Protein AF-A0AA96V1C0-F1 (afdb_monomer_lite)

Foldseek 3Di:
DDPLPDDDLVVLPDLVVLVVLVVLLLVLVDDPVDPVSPVVCVVSLLVSLLSLLLSLLLLVLCCVVVSAALVRSVVSLVVSLCSLLDDDPDRDPRSNVSSVLSNLLVVLLSLLSNCLRVVVADLPDPLLVLLVVLQVCVVVVVNVSSSNSLSRVLSSLSVPDADDPVSLVSDDPPGSSSSNVVSSVSNNCSVPPDPVSNDPPPPVPPD

Sequence (207 aa):
MAEQKALPYYEFYSKPRWDNWISQIQSAGFSLQDEEKAEKSAAIFVNMADDVILSCLKIAARFDKGVVDEEKALEILDSIRDIVLAEVPSISEDADMMIFSVQDSLSCSMAAFEAYFMGDYDKKADFEALIKEAGAAEQDEELEIAFAIMATLGAAVISGQPFEEEYLTILPEDSIVAEWLDGIDSIAAALIGTDSYKNFDEVDDEE

Structure (mmCIF, N/CA/C/O backbone):
data_AF-A0AA96V1C0-F1
#
_entry.id   AF-A0AA96V1C0-F1
#
loop_
_atom_site.group_PDB
_atom_site.id
_atom_site.type_symbol
_atom_site.label_atom_id
_atom_site.label_alt_id
_atom_site.label_comp_id
_atom_site.label_asym_id
_atom_site.label_entity_id
_atom_site.label_seq_id
_atom_site.pdbx_PDB_ins_code
_atom_site.Cartn_x
_atom_site.Cartn_y
_atom_site.Cartn_z
_atom_site.occupancy
_atom_site.B_iso_or_equiv
_atom_site.auth_seq_id
_atom_site.auth_comp_id
_atom_site.auth_asym_id
_atom_site.auth_atom_id
_atom_site.pdbx_PDB_model_num
ATOM 1 N N . MET A 1 1 ? -35.757 -12.528 -9.281 1.00 36.31 1 MET A N 1
ATOM 2 C CA . MET A 1 1 ? -34.399 -12.643 -8.723 1.00 36.31 1 MET A CA 1
ATOM 3 C C . MET A 1 1 ? -33.491 -12.142 -9.822 1.00 36.31 1 MET A C 1
ATOM 5 O O . MET A 1 1 ? -33.519 -12.735 -10.890 1.00 36.31 1 MET A O 1
ATOM 9 N N . ALA A 1 2 ? -32.891 -10.966 -9.649 1.00 37.88 2 ALA A N 1
ATOM 10 C CA . ALA A 1 2 ? -31.953 -10.446 -10.636 1.00 37.88 2 ALA A CA 1
ATOM 11 C C . ALA A 1 2 ? -30.702 -11.330 -10.590 1.00 37.88 2 ALA A C 1
ATOM 13 O O . ALA A 1 2 ? -30.231 -11.637 -9.496 1.00 37.88 2 ALA A O 1
ATOM 14 N N . GLU A 1 3 ? -30.227 -11.787 -11.747 1.00 39.16 3 GLU A N 1
ATOM 15 C CA . GLU A 1 3 ? -28.910 -12.409 -11.858 1.00 39.16 3 GLU A CA 1
ATOM 16 C C . GLU A 1 3 ? -27.879 -11.406 -11.340 1.00 39.16 3 GLU A C 1
ATOM 18 O O . GLU A 1 3 ? -27.736 -10.310 -11.884 1.00 39.16 3 GLU A O 1
ATOM 23 N N . GLN A 1 4 ? -27.194 -11.765 -10.258 1.00 44.03 4 GLN A N 1
ATOM 24 C CA . GLN A 1 4 ? -25.993 -11.073 -9.825 1.00 44.03 4 GLN A CA 1
ATOM 25 C C . GLN A 1 4 ? -24.949 -11.386 -10.901 1.00 44.03 4 GLN A C 1
ATOM 27 O O . GLN A 1 4 ? -24.407 -12.488 -10.959 1.00 44.03 4 GLN A O 1
ATOM 32 N N . LYS A 1 5 ? -24.782 -10.474 -11.863 1.00 52.66 5 LYS A N 1
ATOM 33 C CA . LYS A 1 5 ? -23.767 -10.605 -12.908 1.00 52.66 5 LYS A CA 1
ATOM 34 C C . LYS A 1 5 ? -22.419 -10.652 -12.187 1.00 52.66 5 LYS A C 1
ATOM 36 O O . LYS A 1 5 ? -22.059 -9.676 -11.539 1.00 52.66 5 LYS A O 1
ATOM 41 N N . ALA A 1 6 ? -21.733 -11.794 -12.235 1.00 58.69 6 ALA A N 1
ATOM 42 C CA . ALA A 1 6 ? -20.416 -11.932 -11.627 1.00 58.69 6 ALA A CA 1
ATOM 43 C C . ALA A 1 6 ? -19.497 -10.852 -12.214 1.00 58.69 6 ALA A C 1
ATOM 45 O O . ALA A 1 6 ? -19.334 -10.793 -13.435 1.00 58.69 6 ALA A O 1
ATOM 46 N N . LEU A 1 7 ? -18.964 -9.979 -11.356 1.00 63.56 7 LEU A N 1
ATOM 47 C CA . LEU A 1 7 ? -17.992 -8.971 -11.764 1.00 63.56 7 LEU A CA 1
ATOM 48 C C . LEU A 1 7 ? -16.673 -9.696 -12.065 1.00 63.56 7 LEU A C 1
ATOM 50 O O . LEU A 1 7 ? -16.158 -10.406 -11.191 1.00 63.56 7 LEU A O 1
ATOM 54 N N . PRO A 1 8 ? -16.153 -9.601 -13.295 1.00 65.25 8 PRO A N 1
ATOM 55 C CA . PRO A 1 8 ? -14.869 -10.190 -13.617 1.00 65.25 8 PRO A CA 1
ATOM 56 C C . PRO A 1 8 ? -13.733 -9.434 -12.916 1.00 65.25 8 PRO A C 1
ATOM 58 O O . PRO A 1 8 ? -13.706 -8.212 -12.921 1.00 65.25 8 PRO A O 1
ATOM 61 N N . TYR A 1 9 ? -12.749 -10.150 -12.370 1.00 61.97 9 TYR A N 1
ATOM 62 C CA . TYR A 1 9 ? -11.583 -9.557 -11.691 1.00 61.97 9 TYR A CA 1
ATOM 63 C C . TYR A 1 9 ? -10.773 -8.604 -12.591 1.00 61.97 9 TYR A C 1
ATOM 65 O O . TYR A 1 9 ? -10.238 -7.610 -12.107 1.00 61.97 9 TYR A O 1
ATOM 73 N N . TYR A 1 10 ? -10.749 -8.853 -13.909 1.00 63.09 10 TYR A N 1
ATOM 74 C CA . TYR A 1 10 ? -10.084 -7.982 -14.885 1.00 63.09 10 TYR A CA 1
ATOM 75 C C . TYR A 1 10 ? -10.715 -6.583 -14.998 1.00 63.09 10 TYR A C 1
ATOM 77 O O . TYR A 1 10 ? -10.095 -5.703 -15.580 1.00 63.09 10 TYR A O 1
ATOM 85 N N . GLU A 1 11 ? -11.912 -6.368 -14.436 1.00 77.12 11 GLU A N 1
ATOM 86 C CA . GLU A 1 11 ? -12.546 -5.045 -14.315 1.00 77.12 11 GLU A CA 1
ATOM 87 C C . GLU A 1 11 ? -11.808 -4.135 -13.314 1.00 77.12 11 GLU A C 1
ATOM 89 O O . GLU A 1 11 ? -11.921 -2.916 -13.383 1.00 77.12 11 GLU A O 1
ATOM 94 N N . PHE A 1 12 ? -11.054 -4.702 -12.366 1.00 88.56 12 PHE A N 1
ATOM 95 C CA . PHE A 1 12 ? -10.390 -3.921 -11.318 1.00 88.56 12 PHE A CA 1
ATOM 96 C C . PHE A 1 12 ? -8.928 -3.656 -11.651 1.00 88.56 12 PHE A C 1
ATOM 98 O O . PHE A 1 12 ? -8.490 -2.505 -11.675 1.00 88.56 12 PHE A O 1
ATOM 105 N N . TYR A 1 13 ? -8.177 -4.718 -11.932 1.00 94.88 13 TYR A N 1
ATOM 106 C CA . TYR A 1 13 ? -6.782 -4.629 -12.338 1.00 94.88 13 TYR A CA 1
ATOM 107 C C . TYR A 1 13 ? -6.428 -5.782 -13.266 1.00 94.88 13 TYR A C 1
ATOM 109 O O . TYR A 1 13 ? -6.981 -6.878 -13.165 1.00 94.88 13 TYR A O 1
ATOM 117 N N . SER A 1 14 ? -5.495 -5.545 -14.182 1.00 94.94 14 SER A N 1
ATOM 118 C CA . SER A 1 14 ? -5.136 -6.526 -15.197 1.00 94.94 14 SER A CA 1
ATOM 119 C C . SER A 1 14 ? -3.625 -6.615 -15.371 1.00 94.94 14 SER A C 1
ATOM 121 O O . SER A 1 14 ? -2.894 -5.635 -15.223 1.00 94.94 14 SER A O 1
ATOM 123 N N . LYS A 1 15 ? -3.150 -7.810 -15.732 1.00 95.19 15 LYS A N 1
ATOM 124 C CA . LYS A 1 15 ? -1.736 -8.045 -16.042 1.00 95.19 15 LYS A CA 1
ATOM 125 C C . LYS A 1 15 ? -1.206 -7.113 -17.147 1.00 95.19 15 LYS A C 1
ATOM 127 O O . LYS A 1 15 ? -0.121 -6.575 -16.957 1.00 95.19 15 LYS A O 1
ATOM 132 N N . PRO A 1 16 ? -1.947 -6.837 -18.243 1.00 95.88 16 PRO A N 1
ATOM 133 C CA . PRO A 1 16 ? -1.522 -5.844 -19.231 1.00 95.88 16 PRO A CA 1
ATOM 134 C C . PRO A 1 16 ? -1.306 -4.433 -18.665 1.00 95.88 16 PRO A C 1
ATOM 136 O O . PRO A 1 16 ? -0.395 -3.745 -19.118 1.00 95.88 16 PRO A O 1
ATOM 139 N N . ARG A 1 17 ? -2.103 -3.999 -17.675 1.00 96.00 17 ARG A N 1
ATOM 140 C CA . ARG A 1 17 ? -1.948 -2.682 -17.032 1.00 96.00 17 ARG A CA 1
ATOM 141 C C . ARG A 1 17 ? -0.652 -2.610 -16.222 1.00 96.00 17 ARG A C 1
ATOM 143 O O . ARG A 1 17 ? 0.118 -1.673 -16.408 1.00 96.00 17 ARG A O 1
ATOM 150 N N . TRP A 1 18 ? -0.358 -3.645 -15.432 1.00 97.62 18 TRP A N 1
ATOM 151 C CA . TRP A 1 18 ? 0.929 -3.781 -14.737 1.00 97.62 18 TRP A CA 1
ATOM 152 C C . TRP A 1 18 ? 2.113 -3.821 -15.712 1.00 97.62 18 TRP A C 1
ATOM 154 O O . TRP A 1 18 ? 3.064 -3.055 -15.585 1.00 97.62 18 TRP A O 1
ATOM 164 N N . ASP A 1 19 ? 2.025 -4.654 -16.751 1.00 97.25 19 ASP A N 1
ATOM 165 C CA . ASP A 1 19 ? 3.083 -4.799 -17.759 1.00 97.25 19 ASP A CA 1
ATOM 166 C C . ASP A 1 19 ? 3.356 -3.499 -18.517 1.00 97.25 19 ASP A C 1
ATOM 168 O O . ASP A 1 19 ? 4.492 -3.236 -18.924 1.00 97.25 19 ASP A O 1
ATOM 172 N N . ASN A 1 20 ? 2.333 -2.663 -18.693 1.00 97.44 20 ASN A N 1
ATOM 173 C CA . ASN A 1 20 ? 2.490 -1.337 -19.265 1.00 97.44 20 ASN A CA 1
ATOM 174 C C . ASN A 1 20 ? 3.327 -0.416 -18.360 1.00 97.44 20 ASN A C 1
ATOM 176 O O . ASN A 1 20 ? 4.178 0.310 -18.874 1.00 97.44 20 ASN A O 1
ATOM 180 N N . TRP A 1 21 ? 3.156 -0.460 -17.035 1.00 97.94 21 TRP A N 1
ATOM 181 C CA . TRP A 1 21 ? 4.019 0.282 -16.104 1.00 97.94 21 TRP A CA 1
ATOM 182 C C . TRP A 1 21 ? 5.466 -0.204 -16.150 1.00 97.94 21 TRP A C 1
ATOM 184 O O . TRP A 1 21 ? 6.378 0.604 -16.334 1.00 97.94 21 TRP A O 1
ATOM 194 N N . ILE A 1 22 ? 5.678 -1.521 -16.115 1.00 97.69 22 ILE A N 1
ATOM 195 C CA . ILE A 1 22 ? 7.013 -2.125 -16.253 1.00 97.69 22 ILE A CA 1
ATOM 196 C C . ILE A 1 22 ? 7.676 -1.703 -17.575 1.00 97.69 22 ILE A C 1
ATOM 198 O O . ILE A 1 22 ? 8.847 -1.320 -17.605 1.00 97.69 22 ILE A O 1
ATOM 202 N N . SER A 1 23 ? 6.919 -1.689 -18.674 1.00 96.94 23 SER A N 1
ATOM 203 C CA . SER A 1 23 ? 7.413 -1.256 -19.988 1.00 96.94 23 SER A CA 1
ATOM 204 C C . SER A 1 23 ? 7.790 0.231 -20.021 1.00 96.94 23 SER A C 1
ATOM 206 O O . SER A 1 23 ? 8.758 0.614 -20.688 1.00 96.94 23 SER A O 1
ATOM 208 N N . GLN A 1 24 ? 7.052 1.083 -19.304 1.00 96.44 24 GLN A N 1
ATOM 209 C CA . GLN A 1 24 ? 7.380 2.503 -19.159 1.00 96.44 24 GLN A CA 1
ATOM 210 C C . GLN A 1 24 ? 8.666 2.705 -18.354 1.00 96.44 24 GLN A C 1
ATOM 212 O O . GLN A 1 24 ? 9.529 3.462 -18.799 1.00 96.44 24 GLN A O 1
ATOM 217 N N . ILE A 1 25 ? 8.841 1.983 -17.241 1.00 95.69 25 ILE A N 1
ATOM 218 C CA . ILE A 1 25 ? 10.081 1.996 -16.446 1.00 95.69 25 ILE A CA 1
ATOM 219 C C . ILE A 1 25 ? 11.270 1.576 -17.319 1.00 95.69 25 ILE A C 1
ATOM 221 O O . ILE A 1 25 ? 12.277 2.286 -17.391 1.00 95.69 25 ILE A O 1
ATOM 225 N N . GLN A 1 26 ? 11.127 0.474 -18.062 1.00 94.19 26 GLN A N 1
ATOM 226 C CA . GLN A 1 26 ? 12.156 -0.008 -18.985 1.00 94.19 26 GLN A CA 1
ATOM 227 C C . GLN A 1 26 ? 12.522 1.044 -20.042 1.00 94.19 26 GLN A C 1
ATOM 229 O O . GLN A 1 26 ? 13.698 1.250 -20.342 1.00 94.19 26 GLN A O 1
ATOM 234 N N . SER A 1 27 ? 11.521 1.722 -20.605 1.00 94.25 27 SER A N 1
ATOM 235 C CA . SER A 1 27 ? 11.719 2.735 -21.647 1.00 94.25 27 SER A CA 1
ATOM 236 C C . SER A 1 27 ? 12.333 4.029 -21.113 1.00 94.25 27 SER A C 1
ATOM 238 O O . SER A 1 27 ? 13.067 4.703 -21.838 1.00 94.25 27 SER A O 1
ATOM 240 N N . ALA A 1 28 ? 12.050 4.380 -19.857 1.00 92.88 28 ALA A N 1
ATOM 241 C CA . ALA A 1 28 ? 12.581 5.574 -19.212 1.00 92.88 28 ALA A CA 1
ATOM 242 C C . ALA A 1 28 ? 14.086 5.468 -18.919 1.00 92.88 28 ALA A C 1
ATOM 244 O O . ALA A 1 28 ? 14.775 6.488 -18.866 1.00 92.88 28 ALA A O 1
ATOM 245 N N . GLY A 1 29 ? 14.608 4.244 -18.772 1.00 91.00 29 GLY A N 1
ATOM 246 C CA . GLY A 1 29 ? 16.023 4.006 -18.492 1.00 91.00 29 GLY A CA 1
ATOM 247 C C . GLY A 1 29 ? 16.456 4.594 -17.149 1.00 91.00 29 GLY A C 1
ATOM 248 O O . GLY A 1 29 ? 17.505 5.242 -17.090 1.00 91.00 29 GLY A O 1
ATOM 249 N N . PHE A 1 30 ? 15.623 4.405 -16.117 1.00 92.38 30 PHE A N 1
ATOM 250 C CA . PHE A 1 30 ? 15.839 4.892 -14.752 1.00 92.38 30 PHE A CA 1
ATOM 251 C C . PHE A 1 30 ? 17.250 4.562 -14.247 1.00 92.38 30 PHE A C 1
ATOM 253 O O . PHE A 1 30 ? 17.756 3.452 -14.441 1.00 92.38 30 PHE A O 1
ATOM 260 N N . SER A 1 31 ? 17.877 5.546 -13.602 1.00 91.69 31 SER A N 1
ATOM 261 C CA . SER A 1 31 ? 19.115 5.356 -12.856 1.00 91.69 31 SER A CA 1
ATOM 262 C C . SER A 1 31 ? 19.228 6.384 -11.741 1.00 91.69 31 SER A C 1
ATOM 264 O O . SER A 1 31 ? 19.022 7.573 -11.972 1.00 91.69 31 SER A O 1
ATOM 266 N N . LEU A 1 32 ? 19.633 5.929 -10.560 1.00 88.56 32 LEU A N 1
ATOM 267 C CA . LEU A 1 32 ? 19.867 6.754 -9.375 1.00 88.56 32 LEU A CA 1
ATOM 268 C C . LEU A 1 32 ? 21.146 7.591 -9.484 1.00 88.56 32 LEU A C 1
ATOM 270 O O . LEU A 1 32 ? 21.307 8.582 -8.779 1.00 88.56 32 LEU A O 1
ATOM 274 N N . GLN A 1 33 ? 22.059 7.211 -10.379 1.00 90.69 33 GLN A N 1
ATOM 275 C CA . GLN A 1 33 ? 23.300 7.950 -10.624 1.00 90.69 33 GLN A CA 1
ATOM 276 C C . GLN A 1 33 ? 23.103 9.143 -11.571 1.00 90.69 33 GLN A C 1
ATOM 278 O O . GLN A 1 33 ? 23.988 9.991 -11.686 1.00 90.69 33 GLN A O 1
ATOM 283 N N . ASP A 1 34 ? 21.972 9.194 -12.277 1.00 90.56 34 ASP A N 1
ATOM 284 C CA . ASP A 1 34 ? 21.629 10.229 -13.249 1.00 90.56 34 ASP A CA 1
ATOM 285 C C . ASP A 1 34 ? 20.417 11.014 -12.730 1.00 90.56 34 ASP A C 1
ATOM 287 O O . ASP A 1 34 ? 19.273 10.628 -12.959 1.00 90.56 34 ASP A O 1
ATOM 291 N N . GLU A 1 35 ? 20.680 12.112 -12.012 1.00 87.44 35 GLU A N 1
ATOM 292 C CA . GLU A 1 35 ? 19.654 12.943 -11.357 1.00 87.44 35 GLU A CA 1
ATOM 293 C C . GLU A 1 35 ? 18.539 13.380 -12.323 1.00 87.44 35 GLU A C 1
ATOM 295 O O . GLU A 1 35 ? 17.363 13.360 -11.963 1.00 87.44 35 GLU A O 1
ATOM 300 N N . GLU A 1 36 ? 18.882 13.710 -13.575 1.00 87.25 36 GLU A N 1
ATOM 301 C CA . GLU A 1 36 ? 17.902 14.137 -14.580 1.00 87.25 36 GLU A CA 1
ATOM 302 C C . GLU A 1 36 ? 16.959 12.989 -14.966 1.00 87.25 36 GLU A C 1
ATOM 304 O O . GLU A 1 36 ? 15.760 13.202 -15.175 1.00 87.25 36 GLU A O 1
ATOM 309 N N . LYS A 1 37 ? 17.480 11.763 -15.079 1.00 85.06 37 LYS A N 1
ATOM 310 C CA . LYS A 1 37 ? 16.645 10.588 -15.347 1.00 85.06 37 LYS A CA 1
ATOM 311 C C . LYS A 1 37 ? 15.839 10.187 -14.127 1.00 85.06 37 LYS A C 1
ATOM 313 O O . LYS A 1 37 ? 14.654 9.902 -14.295 1.00 85.06 37 LYS A O 1
ATOM 318 N N . ALA A 1 38 ? 16.444 10.192 -12.941 1.00 85.25 38 ALA A N 1
ATOM 319 C CA . ALA A 1 38 ? 15.767 9.880 -11.688 1.00 85.25 38 ALA A CA 1
ATOM 320 C C . ALA A 1 38 ? 14.545 10.788 -11.491 1.00 85.25 38 ALA A C 1
ATOM 322 O O . ALA A 1 38 ? 13.434 10.282 -11.364 1.00 85.25 38 ALA A O 1
ATOM 323 N N . GLU A 1 39 ? 14.707 12.110 -11.603 1.00 85.25 39 GLU A N 1
ATOM 324 C CA . GLU A 1 39 ? 13.605 13.072 -11.456 1.00 85.25 39 GLU A CA 1
ATOM 325 C C . GLU A 1 39 ? 12.490 12.834 -12.488 1.00 85.25 39 GLU A C 1
ATOM 327 O O . GLU A 1 39 ? 11.306 12.811 -12.152 1.00 85.25 39 GLU A O 1
ATOM 332 N N . LYS A 1 40 ? 12.853 12.593 -13.754 1.00 81.75 40 LYS A N 1
ATOM 333 C CA . LYS A 1 40 ? 11.877 12.384 -14.836 1.00 81.75 40 LYS A CA 1
ATOM 334 C C . LYS A 1 40 ? 11.086 11.088 -14.716 1.00 81.75 40 LYS A C 1
ATOM 336 O O . LYS A 1 40 ? 9.995 11.009 -15.278 1.00 81.75 40 LYS A O 1
ATOM 341 N N . SER A 1 41 ? 11.643 10.072 -14.064 1.00 85.94 41 SER A N 1
ATOM 342 C CA . SER A 1 41 ? 11.039 8.739 -14.006 1.00 85.94 41 SER A CA 1
ATOM 343 C C . SER A 1 41 ? 10.555 8.320 -12.622 1.00 85.94 41 SER A C 1
ATOM 345 O O . SER A 1 41 ? 9.761 7.388 -12.550 1.00 85.94 41 SER A O 1
ATOM 347 N N . ALA A 1 42 ? 10.882 9.063 -11.559 1.00 88.44 42 ALA A N 1
ATOM 348 C CA . ALA A 1 42 ? 10.323 8.871 -10.217 1.00 88.44 42 ALA A CA 1
ATOM 349 C C . ALA A 1 42 ? 8.785 8.872 -10.225 1.00 88.44 42 ALA A C 1
ATOM 351 O O . ALA A 1 42 ? 8.153 8.002 -9.630 1.00 88.44 42 ALA A O 1
ATOM 352 N N . ALA A 1 43 ? 8.178 9.779 -10.996 1.00 92.94 43 ALA A N 1
ATOM 353 C CA . ALA A 1 43 ? 6.726 9.848 -11.138 1.00 92.94 43 ALA A CA 1
ATOM 354 C C . ALA A 1 43 ? 6.105 8.560 -11.711 1.00 92.94 43 ALA A C 1
ATOM 356 O O . ALA A 1 43 ? 4.935 8.298 -11.465 1.00 92.94 43 ALA A O 1
ATOM 357 N N . ILE A 1 44 ? 6.852 7.750 -12.472 1.00 96.19 44 ILE A N 1
ATOM 358 C CA . ILE A 1 44 ? 6.335 6.487 -13.022 1.00 96.19 44 ILE A CA 1
ATOM 359 C C . ILE A 1 44 ? 6.066 5.492 -11.889 1.00 96.19 44 ILE A C 1
ATOM 361 O O . ILE A 1 44 ? 5.017 4.859 -11.896 1.00 96.19 44 ILE A O 1
ATOM 365 N N . PHE A 1 45 ? 6.968 5.396 -10.909 1.00 96.31 45 PHE A N 1
ATOM 366 C CA . PHE A 1 45 ? 6.824 4.500 -9.757 1.00 96.31 45 PHE A CA 1
ATOM 367 C C . PHE A 1 45 ? 5.670 4.923 -8.846 1.00 96.31 45 PHE A C 1
ATOM 369 O O . PHE A 1 45 ? 4.840 4.092 -8.490 1.00 96.31 45 PHE A O 1
ATOM 376 N N . VAL A 1 46 ? 5.563 6.225 -8.559 1.00 94.12 46 VAL A N 1
ATOM 377 C CA . VAL A 1 46 ? 4.445 6.782 -7.779 1.00 94.12 46 VAL A CA 1
ATOM 378 C C . VAL A 1 46 ? 3.114 6.505 -8.478 1.00 94.12 46 VAL A C 1
ATOM 380 O O . VAL A 1 46 ? 2.219 5.900 -7.897 1.00 94.12 46 VAL A O 1
ATOM 383 N N . ASN A 1 47 ? 3.009 6.846 -9.767 1.00 95.19 47 ASN A N 1
ATOM 384 C CA . ASN A 1 47 ? 1.781 6.617 -10.528 1.00 95.19 47 ASN A CA 1
ATOM 385 C C . ASN A 1 47 ? 1.426 5.126 -10.623 1.00 95.19 47 ASN A C 1
ATOM 387 O O . ASN A 1 47 ? 0.250 4.784 -10.641 1.00 95.19 47 ASN A O 1
ATOM 391 N N . MET A 1 48 ? 2.420 4.241 -10.697 1.00 97.00 48 MET A N 1
ATOM 392 C CA . MET A 1 48 ? 2.227 2.791 -10.710 1.00 97.00 48 MET A CA 1
ATOM 393 C C . MET A 1 48 ? 1.645 2.277 -9.386 1.00 97.00 48 MET A C 1
ATOM 395 O O . MET A 1 48 ? 0.735 1.448 -9.419 1.00 97.00 48 MET A O 1
ATOM 399 N N . ALA A 1 49 ? 2.115 2.781 -8.241 1.00 97.12 49 ALA A N 1
ATOM 400 C CA . ALA A 1 49 ? 1.541 2.461 -6.935 1.00 97.12 49 ALA A CA 1
ATOM 401 C C . ALA A 1 49 ? 0.105 3.000 -6.801 1.00 97.12 49 ALA A C 1
ATOM 403 O O . ALA A 1 49 ? -0.816 2.239 -6.484 1.00 97.12 49 ALA A O 1
ATOM 404 N N . ASP A 1 50 ? -0.113 4.272 -7.150 1.00 95.44 50 ASP A N 1
ATOM 405 C CA . ASP A 1 50 ? -1.432 4.920 -7.129 1.00 95.44 50 ASP A CA 1
ATOM 406 C C . ASP A 1 50 ? -2.457 4.169 -7.988 1.00 95.44 50 ASP A C 1
ATOM 408 O O . ASP A 1 50 ? -3.607 3.972 -7.598 1.00 95.44 50 ASP A O 1
ATOM 412 N N . ASP A 1 51 ? -2.044 3.705 -9.165 1.00 96.38 51 ASP A N 1
ATOM 413 C CA . ASP A 1 51 ? -2.875 2.963 -10.109 1.00 96.38 51 ASP A CA 1
ATOM 414 C C . ASP A 1 51 ? -3.429 1.653 -9.509 1.00 96.38 51 ASP A C 1
ATOM 416 O O . ASP A 1 51 ? -4.604 1.308 -9.715 1.00 96.38 51 ASP A O 1
ATOM 420 N N . VAL A 1 52 ? -2.605 0.946 -8.728 1.00 97.75 52 VAL A N 1
ATOM 421 C CA . VAL A 1 52 ? -3.000 -0.253 -7.972 1.00 97.75 52 VAL A CA 1
ATOM 422 C C . VAL A 1 52 ? -3.909 0.129 -6.805 1.00 97.75 52 VAL A C 1
ATOM 424 O O . VAL A 1 52 ? -4.991 -0.445 -6.662 1.00 97.75 52 VAL A O 1
ATOM 427 N N . ILE A 1 53 ? -3.533 1.137 -6.016 1.00 97.75 53 ILE A N 1
ATOM 428 C CA . ILE A 1 53 ? -4.307 1.603 -4.855 1.00 97.75 53 ILE A CA 1
ATOM 429 C C . ILE A 1 53 ? -5.713 2.045 -5.265 1.00 97.75 53 ILE A C 1
ATOM 431 O O . ILE A 1 53 ? -6.696 1.627 -4.650 1.00 97.75 53 ILE A O 1
ATOM 435 N N . LEU A 1 54 ? -5.849 2.812 -6.349 1.00 96.06 54 LEU A N 1
ATOM 436 C CA . LEU A 1 54 ? -7.145 3.216 -6.900 1.00 96.06 54 LEU A CA 1
ATOM 437 C C . LEU A 1 54 ? -8.007 2.009 -7.278 1.00 96.06 54 LEU A C 1
ATOM 439 O O . LEU A 1 54 ? -9.229 2.035 -7.124 1.00 96.06 54 LEU A O 1
ATOM 443 N N . SER A 1 55 ? -7.382 0.937 -7.755 1.00 96.25 55 SER A N 1
ATOM 444 C CA . SER A 1 55 ? -8.076 -0.297 -8.120 1.00 96.25 55 SER A CA 1
ATOM 445 C C . SER A 1 55 ? -8.566 -1.052 -6.882 1.00 96.25 55 SER A C 1
ATOM 447 O O . SER A 1 55 ? -9.704 -1.520 -6.872 1.00 96.25 55 SER A O 1
ATOM 449 N N . CYS A 1 56 ? -7.791 -1.069 -5.796 1.00 97.94 56 CYS A N 1
ATOM 450 C CA . CYS A 1 56 ? -8.233 -1.587 -4.498 1.00 97.94 56 CYS A CA 1
ATOM 451 C C . CYS A 1 56 ? -9.345 -0.721 -3.870 1.00 97.94 56 CYS A C 1
ATOM 453 O O . CYS A 1 56 ? -10.345 -1.247 -3.377 1.00 97.94 56 CYS A O 1
ATOM 455 N N . LEU A 1 57 ? -9.260 0.609 -3.978 1.00 97.12 57 LEU A N 1
ATOM 456 C CA . LEU A 1 57 ? -10.314 1.532 -3.537 1.00 97.12 57 LEU A CA 1
ATOM 457 C C . LEU A 1 57 ? -11.629 1.338 -4.309 1.00 97.12 57 LEU A C 1
ATOM 459 O O . LEU A 1 57 ? -12.709 1.436 -3.722 1.00 97.12 57 LEU A O 1
ATOM 463 N N . LYS A 1 58 ? -11.573 1.000 -5.607 1.00 95.38 58 LYS A N 1
ATOM 464 C CA . LYS A 1 58 ? -12.760 0.608 -6.394 1.00 95.38 58 LYS A CA 1
ATOM 465 C C . LYS A 1 58 ? -13.449 -0.637 -5.815 1.00 95.38 58 LYS A C 1
ATOM 467 O O . LYS A 1 58 ? -14.679 -0.727 -5.909 1.00 95.38 58 LYS A O 1
ATOM 472 N N . ILE A 1 59 ? -12.694 -1.585 -5.245 1.00 96.81 59 ILE A N 1
ATOM 473 C CA . ILE A 1 59 ? -13.243 -2.757 -4.537 1.00 96.81 59 ILE A CA 1
ATOM 474 C C . ILE A 1 59 ? -13.911 -2.290 -3.245 1.00 96.81 59 ILE A C 1
ATOM 476 O O . ILE A 1 59 ? -15.095 -2.561 -3.053 1.00 96.81 59 ILE A O 1
ATOM 480 N N . ALA A 1 60 ? -13.201 -1.517 -2.416 1.00 97.25 60 ALA A N 1
ATOM 481 C CA . ALA A 1 60 ? -13.724 -1.006 -1.147 1.00 97.25 60 ALA A CA 1
ATOM 482 C C . ALA A 1 60 ? -15.018 -0.202 -1.315 1.00 97.25 60 ALA A C 1
ATOM 484 O O . ALA A 1 60 ? -16.004 -0.467 -0.633 1.00 97.25 60 ALA A O 1
ATOM 485 N N . ALA A 1 61 ? -15.090 0.676 -2.317 1.00 95.12 61 ALA A N 1
ATOM 486 C CA . ALA A 1 61 ? -16.304 1.431 -2.608 1.00 95.12 61 ALA A CA 1
ATOM 487 C C . ALA A 1 61 ? -17.501 0.536 -2.991 1.00 95.12 61 ALA A C 1
ATOM 489 O O . ALA A 1 61 ? -18.651 0.870 -2.685 1.00 95.12 61 ALA A O 1
ATOM 490 N N . ARG A 1 62 ? -17.263 -0.584 -3.692 1.00 94.56 62 ARG A N 1
ATOM 491 C CA . ARG A 1 62 ? -18.309 -1.564 -4.040 1.00 94.56 62 ARG A CA 1
ATOM 492 C C . ARG A 1 62 ? -18.698 -2.423 -2.836 1.00 94.56 62 ARG A C 1
ATOM 494 O O . ARG A 1 62 ? -19.888 -2.710 -2.685 1.00 94.56 62 ARG A O 1
ATOM 501 N N . PHE A 1 63 ? -17.736 -2.780 -1.990 1.00 96.19 63 PHE A N 1
ATOM 502 C CA . PHE A 1 63 ? -17.958 -3.477 -0.724 1.00 96.19 63 PHE A CA 1
ATOM 503 C C . PHE A 1 63 ? -18.836 -2.649 0.224 1.00 96.19 63 PHE A C 1
ATOM 505 O O . PHE A 1 63 ? -19.897 -3.110 0.641 1.00 96.19 63 PHE A O 1
ATOM 512 N N . ASP A 1 64 ? -18.501 -1.373 0.436 1.00 95.62 64 ASP A N 1
ATOM 513 C CA . ASP A 1 64 ? -19.270 -0.437 1.271 1.00 95.62 64 ASP A CA 1
ATOM 514 C C . ASP A 1 64 ? -20.733 -0.280 0.838 1.00 95.62 64 ASP A C 1
ATOM 516 O O . ASP A 1 64 ? -21.636 -0.074 1.654 1.00 95.62 64 ASP A O 1
ATOM 520 N N . LYS A 1 65 ? -20.993 -0.367 -0.470 1.00 94.00 65 LYS A N 1
ATOM 521 C CA . LYS A 1 65 ? -22.345 -0.269 -1.036 1.00 94.00 65 LYS A CA 1
ATOM 522 C C . LYS A 1 65 ? -23.061 -1.622 -1.113 1.00 94.00 65 LYS A C 1
ATOM 524 O O . LYS A 1 65 ? -24.176 -1.679 -1.632 1.00 94.00 65 LYS A O 1
ATOM 529 N N . GLY A 1 66 ? -22.446 -2.697 -0.617 1.00 92.81 66 GLY A N 1
ATOM 530 C CA . GLY A 1 66 ? -22.990 -4.056 -0.627 1.00 92.81 66 GLY A CA 1
ATOM 531 C C . GLY A 1 66 ? -23.139 -4.659 -2.027 1.00 92.81 66 GLY A C 1
ATOM 532 O O . GLY A 1 66 ? -23.963 -5.551 -2.224 1.00 92.81 66 GLY A O 1
ATOM 533 N N . VAL A 1 67 ? -22.397 -4.146 -3.015 1.00 92.81 67 VAL A N 1
ATOM 534 C CA . VAL A 1 67 ? -22.372 -4.679 -4.390 1.00 92.81 67 VAL A CA 1
ATOM 535 C C . VAL A 1 67 ? -21.489 -5.925 -4.464 1.00 92.81 67 VAL A C 1
ATOM 537 O O . VAL A 1 67 ? -21.806 -6.863 -5.195 1.00 92.81 67 VAL A O 1
ATOM 540 N N . VAL A 1 68 ? -20.400 -5.920 -3.697 1.00 93.19 68 VAL A N 1
ATOM 541 C CA . VAL A 1 68 ? -19.439 -7.013 -3.527 1.00 93.19 68 VAL A CA 1
ATOM 542 C C . VAL A 1 68 ? -19.461 -7.395 -2.046 1.00 93.19 68 VAL A C 1
ATOM 544 O O . VAL A 1 68 ? -19.498 -6.507 -1.199 1.00 93.19 68 VAL A O 1
ATOM 547 N N . ASP A 1 69 ? -19.512 -8.686 -1.728 1.00 95.62 69 ASP A N 1
ATOM 548 C CA . ASP A 1 69 ? -19.404 -9.172 -0.348 1.00 95.62 69 ASP A CA 1
ATOM 549 C C . ASP A 1 69 ? -17.938 -9.422 0.042 1.00 95.62 69 ASP A C 1
ATOM 551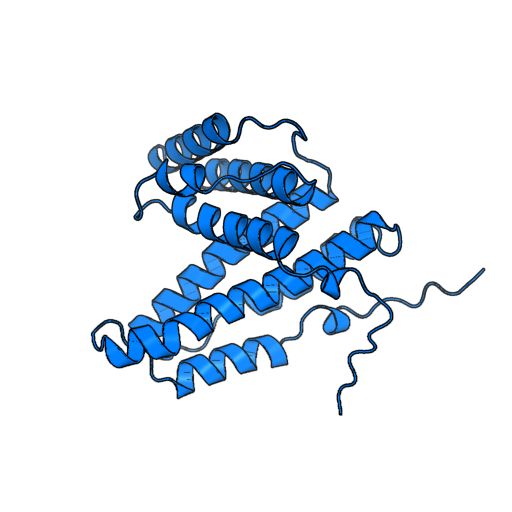 O O . ASP A 1 69 ? -17.031 -9.238 -0.765 1.00 95.62 69 ASP A O 1
ATOM 555 N N . GLU A 1 70 ? -17.704 -9.798 1.298 1.00 97.56 70 GLU A N 1
ATOM 556 C CA . GLU A 1 70 ? -16.359 -10.015 1.847 1.00 97.56 70 GLU A CA 1
ATOM 557 C C . GLU A 1 70 ? -15.573 -11.062 1.048 1.00 97.56 70 GLU A C 1
ATOM 559 O O . GLU A 1 70 ? -14.473 -10.779 0.579 1.00 97.56 70 GLU A O 1
ATOM 564 N N . GLU A 1 71 ? -16.166 -12.240 0.820 1.00 96.75 71 GLU A N 1
ATOM 565 C CA . GLU A 1 71 ? -15.531 -13.333 0.074 1.00 96.75 71 GLU A CA 1
ATOM 566 C C . GLU A 1 71 ? -15.130 -12.876 -1.331 1.00 96.75 71 GLU A C 1
ATOM 568 O O . GLU A 1 71 ? -13.998 -13.100 -1.767 1.00 96.75 71 GLU A O 1
ATOM 573 N N . LYS A 1 72 ? -16.027 -12.174 -2.034 1.00 95.56 72 LYS A N 1
ATOM 574 C CA . LYS A 1 72 ? -15.729 -11.702 -3.382 1.00 95.56 72 LYS A CA 1
ATOM 575 C C . LYS A 1 72 ? -14.707 -10.565 -3.397 1.00 95.56 72 LYS A C 1
ATOM 577 O O . LYS A 1 72 ? -13.912 -10.497 -4.333 1.00 95.56 72 LYS A O 1
ATOM 582 N N . ALA A 1 73 ? -14.717 -9.679 -2.403 1.00 97.19 73 ALA A N 1
ATOM 583 C CA . ALA A 1 73 ? -13.729 -8.609 -2.281 1.00 97.19 73 ALA A CA 1
ATOM 584 C C . ALA A 1 73 ? -12.319 -9.183 -2.091 1.00 97.19 73 ALA A C 1
ATOM 586 O O . ALA A 1 73 ? -11.397 -8.757 -2.788 1.00 97.19 73 ALA A O 1
ATOM 587 N N . LEU A 1 74 ? -12.182 -10.193 -1.226 1.00 98.12 74 LEU A N 1
ATOM 588 C CA . LEU A 1 74 ? -10.927 -10.907 -0.987 1.00 98.12 74 LEU A CA 1
ATOM 589 C C . LEU A 1 74 ? -10.445 -11.654 -2.240 1.00 98.12 74 LEU A C 1
ATOM 591 O O . LEU A 1 74 ? -9.286 -11.518 -2.614 1.00 98.12 74 LEU A O 1
ATOM 595 N N . GLU A 1 75 ? -11.332 -12.351 -2.960 1.00 97.00 75 GLU A N 1
ATOM 596 C CA . GLU A 1 75 ? -10.974 -13.044 -4.213 1.00 97.00 75 GLU A CA 1
ATOM 597 C C . GLU A 1 75 ? -10.433 -12.074 -5.284 1.00 97.00 75 GLU A C 1
ATOM 599 O O . GLU A 1 75 ? -9.470 -12.374 -5.998 1.00 97.00 75 GLU A O 1
ATOM 604 N N . ILE A 1 76 ? -11.057 -10.897 -5.421 1.00 97.19 76 ILE A N 1
ATOM 605 C C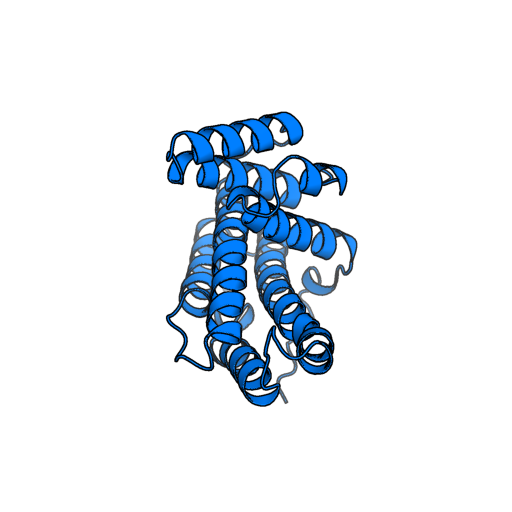A . ILE A 1 76 ? -10.598 -9.871 -6.366 1.00 97.19 76 ILE A CA 1
ATOM 606 C C . ILE A 1 76 ? -9.253 -9.300 -5.905 1.00 97.19 76 ILE A C 1
ATOM 608 O O . ILE A 1 76 ? -8.350 -9.175 -6.729 1.00 97.19 76 ILE A O 1
ATOM 612 N N . LEU A 1 77 ? -9.107 -8.980 -4.616 1.00 98.19 77 LEU A N 1
ATOM 613 C CA . LEU A 1 77 ? -7.868 -8.450 -4.045 1.00 98.19 77 LEU A CA 1
ATOM 614 C C . LEU A 1 77 ? -6.692 -9.419 -4.243 1.00 98.19 77 LEU A C 1
ATOM 616 O O . LEU A 1 77 ? -5.634 -8.990 -4.699 1.00 98.19 77 LEU A O 1
ATOM 620 N N . ASP A 1 78 ? -6.893 -10.715 -3.997 1.00 97.75 78 ASP A N 1
ATOM 621 C CA . ASP A 1 78 ? -5.885 -11.755 -4.239 1.00 97.75 78 ASP A CA 1
ATOM 622 C C . ASP A 1 78 ? -5.488 -11.836 -5.718 1.00 97.75 78 ASP A C 1
ATOM 624 O O . ASP A 1 78 ? -4.312 -11.972 -6.045 1.00 97.75 78 ASP A O 1
ATOM 628 N N . SER A 1 79 ? -6.440 -11.653 -6.636 1.00 97.12 79 SER A N 1
ATOM 629 C CA . SER A 1 79 ? -6.131 -11.608 -8.071 1.00 97.12 79 SER A CA 1
ATOM 630 C C . SER A 1 79 ? -5.246 -10.408 -8.443 1.00 97.12 79 SER A C 1
ATOM 632 O O . SER A 1 79 ? -4.378 -10.527 -9.309 1.00 97.12 79 SER A O 1
ATOM 634 N N . ILE A 1 80 ? -5.451 -9.245 -7.809 1.00 98.00 80 ILE A N 1
ATOM 635 C CA . ILE A 1 80 ? -4.578 -8.069 -7.981 1.00 98.00 80 ILE A CA 1
ATOM 636 C C . ILE A 1 80 ? -3.196 -8.359 -7.390 1.00 98.00 80 ILE A C 1
ATOM 638 O O . ILE A 1 80 ? -2.185 -8.100 -8.044 1.00 98.00 80 ILE A O 1
ATOM 642 N N . ARG A 1 81 ? -3.154 -8.942 -6.189 1.00 97.88 81 ARG A N 1
ATOM 643 C CA . ARG A 1 81 ? -1.928 -9.324 -5.479 1.00 97.88 81 ARG A CA 1
ATOM 644 C C . ARG A 1 81 ? -1.057 -10.259 -6.313 1.00 97.88 81 ARG A C 1
ATOM 646 O O . ARG A 1 81 ? 0.127 -9.981 -6.478 1.00 97.88 81 ARG A O 1
ATOM 653 N N . ASP A 1 82 ? -1.647 -11.292 -6.910 1.00 97.56 82 ASP A N 1
ATOM 654 C CA . ASP A 1 82 ? -0.955 -12.241 -7.791 1.00 97.56 82 ASP A CA 1
ATOM 655 C C . ASP A 1 82 ? -0.327 -11.565 -9.019 1.00 97.56 82 ASP A C 1
ATOM 657 O O . ASP A 1 82 ? 0.716 -11.999 -9.508 1.00 97.56 82 ASP A O 1
ATOM 661 N N . ILE A 1 83 ? -0.951 -10.504 -9.542 1.00 97.75 83 ILE A N 1
ATOM 662 C CA . ILE A 1 83 ? -0.421 -9.731 -10.672 1.00 97.75 83 ILE A CA 1
ATOM 663 C C . ILE A 1 83 ? 0.742 -8.846 -10.221 1.00 97.75 83 ILE A C 1
ATOM 665 O O . ILE A 1 83 ? 1.790 -8.841 -10.866 1.00 97.75 83 ILE A O 1
ATOM 669 N N . VAL A 1 84 ? 0.530 -8.082 -9.149 1.00 97.94 84 VAL A N 1
ATOM 670 C CA . VAL A 1 84 ? 1.438 -7.032 -8.670 1.00 97.94 84 VAL A CA 1
ATOM 671 C C . VAL A 1 84 ? 2.698 -7.626 -8.053 1.00 97.94 84 VAL A C 1
ATOM 673 O O . VAL A 1 84 ? 3.783 -7.126 -8.318 1.00 97.94 84 VAL A O 1
ATOM 676 N N . LEU A 1 85 ? 2.581 -8.707 -7.278 1.00 97.56 85 LEU A N 1
ATOM 677 C CA . LEU A 1 85 ? 3.710 -9.349 -6.591 1.00 97.56 85 LEU A CA 1
ATOM 678 C C . LEU A 1 85 ? 4.383 -10.450 -7.423 1.00 97.56 85 LEU A C 1
ATOM 680 O O . LEU A 1 85 ? 5.281 -11.139 -6.938 1.00 97.56 85 LEU A O 1
ATOM 684 N N . ALA A 1 86 ? 3.967 -10.633 -8.679 1.00 97.06 86 ALA A N 1
ATOM 685 C CA . ALA A 1 86 ? 4.663 -11.527 -9.590 1.00 97.06 86 ALA A CA 1
ATOM 686 C C . ALA A 1 86 ? 6.109 -11.059 -9.822 1.00 97.06 86 ALA A C 1
ATOM 688 O O . ALA A 1 86 ? 6.400 -9.863 -9.886 1.00 97.06 86 ALA A O 1
ATOM 689 N N . GLU A 1 87 ? 7.012 -12.021 -10.016 1.00 95.38 87 GLU A N 1
ATOM 690 C CA . GLU A 1 87 ? 8.401 -11.740 -10.374 1.00 95.38 87 GLU A CA 1
ATOM 691 C C . GLU A 1 87 ? 8.471 -10.933 -11.680 1.00 95.38 87 GLU A C 1
ATOM 693 O O . GLU A 1 87 ? 7.892 -11.313 -12.707 1.00 95.38 87 GLU A O 1
ATOM 698 N N . VAL A 1 88 ? 9.206 -9.821 -11.642 1.00 95.50 88 VAL A N 1
ATOM 699 C CA . VAL A 1 88 ? 9.437 -8.955 -12.799 1.00 95.50 88 VAL A CA 1
ATOM 700 C C . VAL A 1 88 ? 10.793 -9.298 -13.424 1.00 95.50 88 VAL A C 1
ATOM 702 O O . VAL A 1 88 ? 11.787 -9.409 -12.705 1.00 95.50 88 VAL A O 1
ATOM 705 N N . PRO A 1 89 ? 10.884 -9.464 -14.758 1.00 94.19 89 PRO A N 1
ATOM 706 C CA . PRO A 1 89 ? 12.170 -9.637 -15.422 1.00 94.19 89 PRO A CA 1
ATOM 707 C C . PRO A 1 89 ? 13.102 -8.453 -15.145 1.00 94.19 89 PRO A C 1
ATOM 709 O O . PRO A 1 89 ? 12.713 -7.312 -15.373 1.00 94.19 89 PRO A O 1
ATOM 712 N N . SER A 1 90 ? 14.335 -8.744 -14.723 1.00 96.50 90 SER A N 1
ATOM 713 C CA . SER A 1 90 ? 15.346 -7.724 -14.413 1.00 96.50 90 SER A CA 1
ATOM 714 C C . SER A 1 90 ? 15.547 -6.726 -15.564 1.00 96.50 90 SER A C 1
ATOM 716 O O . SER A 1 90 ? 15.729 -7.118 -16.725 1.00 96.50 90 SER A O 1
ATOM 718 N N . ILE A 1 91 ? 15.518 -5.435 -15.227 1.00 96.19 91 ILE A N 1
ATOM 719 C CA . ILE A 1 91 ? 15.679 -4.286 -16.127 1.00 96.19 91 ILE A CA 1
ATOM 720 C C . ILE A 1 91 ? 17.055 -3.647 -15.910 1.00 96.19 91 ILE A C 1
ATOM 722 O O . ILE A 1 91 ? 17.844 -3.513 -16.851 1.00 96.19 91 ILE A O 1
ATOM 726 N N . SER A 1 92 ? 17.331 -3.233 -14.675 1.00 96.19 92 SER A N 1
ATOM 727 C CA . SER A 1 92 ? 18.595 -2.659 -14.204 1.00 96.19 92 SER A CA 1
ATOM 728 C C . SER A 1 92 ? 18.612 -2.688 -12.677 1.00 96.19 92 SER A C 1
ATOM 730 O O . SER A 1 92 ? 17.555 -2.678 -12.066 1.00 96.19 92 SER A O 1
ATOM 732 N N . GLU A 1 93 ? 19.790 -2.666 -12.051 1.00 95.88 93 GLU A N 1
ATOM 733 C CA . GLU A 1 93 ? 19.912 -2.687 -10.581 1.00 95.88 93 GLU A CA 1
ATOM 734 C C . GLU A 1 93 ? 19.062 -1.601 -9.898 1.00 95.88 93 GLU A C 1
ATOM 736 O O . GLU A 1 93 ? 18.266 -1.907 -9.014 1.00 95.88 93 GLU A O 1
ATOM 741 N N . ASP A 1 94 ? 19.163 -0.354 -10.374 1.00 96.12 94 ASP A N 1
ATOM 742 C CA . ASP A 1 94 ? 18.401 0.775 -9.833 1.00 96.12 94 ASP A CA 1
ATOM 743 C C . ASP A 1 94 ? 16.881 0.592 -10.024 1.00 96.12 94 ASP A C 1
ATOM 745 O O . ASP A 1 94 ? 16.102 0.855 -9.110 1.00 96.12 94 ASP A O 1
ATOM 749 N N . ALA A 1 95 ? 16.437 0.151 -11.209 1.00 96.31 95 ALA A N 1
ATOM 750 C CA . ALA A 1 95 ? 15.011 -0.019 -11.495 1.00 96.31 95 ALA A CA 1
ATOM 751 C C . ALA A 1 95 ? 14.420 -1.212 -10.741 1.00 96.31 95 ALA A C 1
ATOM 753 O O . ALA A 1 95 ? 13.322 -1.108 -10.207 1.00 96.31 95 ALA A O 1
ATOM 754 N N . ASP A 1 96 ? 15.156 -2.319 -10.674 1.00 97.31 96 ASP A N 1
ATOM 755 C CA . ASP A 1 96 ? 14.747 -3.535 -9.977 1.00 97.31 96 ASP A CA 1
ATOM 756 C C . ASP A 1 96 ? 14.581 -3.257 -8.477 1.00 97.31 96 ASP A C 1
ATOM 758 O O . ASP A 1 96 ? 13.604 -3.696 -7.875 1.00 97.31 96 ASP A O 1
ATOM 762 N N . MET A 1 97 ? 15.481 -2.459 -7.888 1.00 95.62 97 MET A N 1
ATOM 763 C CA . MET A 1 97 ? 15.371 -2.018 -6.496 1.00 95.62 97 MET A CA 1
ATOM 764 C C . MET A 1 97 ? 14.115 -1.168 -6.254 1.00 95.62 97 MET A C 1
ATOM 766 O O . MET A 1 97 ? 13.390 -1.412 -5.294 1.00 95.62 97 MET A O 1
ATOM 770 N N . MET A 1 98 ? 13.822 -0.202 -7.131 1.00 96.00 98 MET A N 1
ATOM 771 C CA . MET A 1 98 ? 12.622 0.633 -6.990 1.00 96.00 98 MET A CA 1
ATOM 772 C C . MET A 1 98 ? 11.324 -0.143 -7.245 1.00 96.00 98 MET A C 1
ATOM 774 O O . MET A 1 98 ? 10.327 0.102 -6.575 1.00 96.00 98 MET A O 1
ATOM 778 N N . ILE A 1 99 ? 11.318 -1.095 -8.186 1.00 97.44 99 ILE A N 1
ATOM 779 C CA . ILE A 1 99 ? 10.171 -1.992 -8.405 1.00 97.44 99 ILE A CA 1
ATOM 780 C C . ILE A 1 99 ? 9.914 -2.820 -7.147 1.00 97.44 99 ILE A C 1
ATOM 782 O O . ILE A 1 99 ? 8.762 -2.960 -6.746 1.00 97.44 99 ILE A O 1
ATOM 786 N N . PHE A 1 100 ? 10.973 -3.337 -6.520 1.00 96.56 100 PHE A N 1
ATOM 787 C CA . PHE A 1 100 ? 10.857 -4.093 -5.280 1.00 96.56 100 PHE A CA 1
ATOM 788 C C . PHE A 1 100 ? 10.279 -3.242 -4.141 1.00 96.56 100 PHE A C 1
ATOM 790 O O . PHE A 1 100 ? 9.346 -3.694 -3.489 1.00 96.56 100 PHE A O 1
ATOM 797 N N . SER A 1 101 ? 10.761 -2.008 -3.954 1.00 95.81 101 SER A N 1
ATOM 798 C CA . SER A 1 101 ? 10.209 -1.057 -2.969 1.00 95.81 101 SER A CA 1
ATOM 799 C C . SER A 1 101 ? 8.710 -0.808 -3.204 1.00 95.81 101 SER A C 1
ATOM 801 O O . SER A 1 101 ? 7.900 -1.039 -2.308 1.00 95.81 101 SER A O 1
ATOM 803 N N . VAL A 1 102 ? 8.297 -0.529 -4.451 1.00 97.44 102 VAL A N 1
ATOM 804 C CA . VAL A 1 102 ? 6.870 -0.389 -4.805 1.00 97.44 102 VAL A CA 1
ATOM 805 C C . VAL A 1 102 ? 6.069 -1.659 -4.490 1.00 97.44 102 VAL A C 1
ATOM 807 O O . VAL A 1 102 ? 4.964 -1.572 -3.957 1.00 97.44 102 VAL A O 1
ATOM 810 N N . GLN A 1 103 ? 6.589 -2.846 -4.816 1.00 98.06 103 GLN A N 1
ATOM 811 C CA . GLN A 1 103 ? 5.914 -4.112 -4.510 1.00 98.06 103 GLN A CA 1
ATOM 812 C C . GLN A 1 103 ? 5.780 -4.344 -2.998 1.00 98.06 103 GLN A C 1
ATOM 814 O O . GLN A 1 103 ? 4.723 -4.800 -2.557 1.00 98.06 103 GLN A O 1
ATOM 819 N N . ASP A 1 104 ? 6.806 -4.016 -2.212 1.00 96.69 104 ASP A N 1
ATOM 820 C CA . ASP A 1 104 ? 6.811 -4.188 -0.758 1.00 96.69 104 ASP A CA 1
ATOM 821 C C . ASP A 1 104 ? 5.800 -3.250 -0.081 1.00 96.69 104 ASP A C 1
ATOM 823 O O . ASP A 1 104 ? 4.924 -3.707 0.658 1.00 96.69 104 ASP A O 1
ATOM 827 N N . SER A 1 105 ? 5.798 -1.970 -0.455 1.00 97.62 105 SER A N 1
ATOM 828 C CA . SER A 1 105 ? 4.803 -0.983 -0.018 1.00 97.62 105 SER A CA 1
ATOM 829 C C . SER A 1 105 ? 3.364 -1.387 -0.383 1.00 97.62 105 SER A C 1
ATOM 831 O O . SER A 1 105 ? 2.438 -1.358 0.445 1.00 97.62 105 SER A O 1
ATOM 833 N N . LEU A 1 106 ? 3.153 -1.864 -1.617 1.00 98.50 106 LEU A N 1
ATOM 834 C CA . LEU A 1 106 ? 1.848 -2.354 -2.068 1.00 98.50 106 LEU A CA 1
ATOM 835 C C . LEU A 1 106 ? 1.419 -3.638 -1.351 1.00 98.50 106 LEU A C 1
ATOM 837 O O . LEU A 1 106 ? 0.217 -3.864 -1.192 1.00 98.50 106 LEU A O 1
ATOM 841 N N . SER A 1 107 ? 2.356 -4.473 -0.899 1.00 98.12 107 SER A N 1
ATOM 842 C CA . SER A 1 107 ? 2.033 -5.689 -0.153 1.00 98.12 107 SER A CA 1
ATOM 843 C C . SER A 1 107 ? 1.323 -5.359 1.165 1.00 98.12 107 SER A C 1
ATOM 845 O O . SER A 1 107 ? 0.246 -5.904 1.429 1.00 98.12 107 SER A O 1
ATOM 847 N N . CYS A 1 108 ? 1.841 -4.389 1.930 1.00 98.44 108 CYS A N 1
ATOM 848 C CA . CYS A 1 108 ? 1.203 -3.911 3.156 1.00 98.44 108 CYS A CA 1
ATOM 849 C C . CYS A 1 108 ? -0.101 -3.161 2.855 1.00 98.44 108 CYS 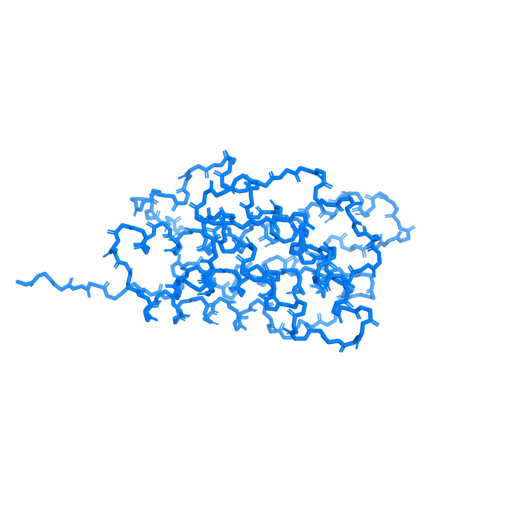A C 1
ATOM 851 O O . CYS A 1 108 ? -1.108 -3.362 3.536 1.00 98.44 108 CYS A O 1
ATOM 853 N N . SER A 1 109 ? -0.131 -2.360 1.786 1.00 98.62 109 SER A N 1
ATOM 854 C CA . SER A 1 109 ? -1.350 -1.673 1.340 1.00 98.62 109 SER A CA 1
ATOM 855 C C . SER A 1 109 ? -2.484 -2.662 1.047 1.00 98.62 109 SER A C 1
ATOM 857 O O . SER A 1 109 ? -3.608 -2.488 1.513 1.00 98.62 109 SER A O 1
ATOM 859 N N . MET A 1 110 ? -2.203 -3.748 0.323 1.00 98.75 110 MET A N 1
ATOM 860 C CA . MET A 1 110 ? -3.184 -4.804 0.057 1.00 98.75 110 MET A CA 1
ATOM 861 C C . MET A 1 110 ? -3.579 -5.557 1.332 1.00 98.75 110 MET A C 1
ATOM 863 O O . MET A 1 110 ? -4.752 -5.879 1.493 1.00 98.75 110 MET A O 1
ATOM 867 N N . ALA A 1 111 ? -2.650 -5.805 2.258 1.00 98.75 111 ALA A N 1
ATOM 868 C CA . ALA A 1 111 ? -2.981 -6.385 3.561 1.00 98.75 111 ALA A CA 1
ATOM 869 C C . ALA A 1 111 ? -3.921 -5.481 4.384 1.00 98.75 111 ALA A C 1
ATOM 871 O O . ALA A 1 111 ? -4.818 -5.978 5.065 1.00 98.75 111 ALA A O 1
ATOM 872 N N . ALA A 1 112 ? -3.791 -4.157 4.267 1.00 98.81 112 ALA A N 1
ATOM 873 C CA . ALA A 1 112 ? -4.723 -3.212 4.874 1.00 98.81 112 ALA A CA 1
ATOM 874 C C . ALA A 1 112 ? -6.138 -3.297 4.278 1.00 98.81 112 ALA A C 1
ATOM 876 O O . ALA A 1 112 ? -7.120 -3.259 5.020 1.00 98.81 112 ALA A O 1
ATOM 877 N N . PHE A 1 113 ? -6.272 -3.469 2.957 1.00 98.81 113 PHE A N 1
ATOM 878 C CA . PHE A 1 113 ? -7.578 -3.730 2.333 1.00 98.81 113 PHE A CA 1
ATOM 879 C C . PHE A 1 113 ? -8.192 -5.051 2.810 1.00 98.81 113 PHE A C 1
ATOM 881 O O . PHE A 1 113 ? -9.384 -5.095 3.106 1.00 98.81 113 PHE A O 1
ATOM 888 N N . GLU A 1 114 ? -7.386 -6.106 2.930 1.00 98.75 114 GLU A N 1
ATOM 889 C CA . GLU A 1 114 ? -7.816 -7.398 3.475 1.00 98.75 114 GLU A CA 1
ATOM 890 C C . GLU A 1 114 ? -8.338 -7.252 4.914 1.00 98.75 114 GLU A C 1
ATOM 892 O O . GLU A 1 114 ? -9.485 -7.613 5.189 1.00 98.75 114 GLU A O 1
ATOM 897 N N . ALA A 1 115 ? -7.562 -6.631 5.810 1.00 98.75 115 ALA A N 1
ATOM 898 C CA . ALA A 1 115 ? -7.982 -6.354 7.186 1.00 98.75 115 ALA A CA 1
ATOM 899 C C . ALA A 1 115 ? -9.253 -5.486 7.245 1.00 98.75 115 ALA A C 1
ATOM 901 O O . ALA A 1 115 ? -10.137 -5.715 8.074 1.00 98.75 115 ALA A O 1
ATOM 902 N N . TYR A 1 116 ? -9.392 -4.523 6.330 1.00 98.75 116 TYR A N 1
ATOM 903 C CA . TYR A 1 116 ? -10.589 -3.700 6.216 1.00 98.75 116 TYR A CA 1
ATOM 904 C C . TYR A 1 116 ? -11.836 -4.513 5.827 1.00 98.75 116 TYR A C 1
ATOM 906 O O . TYR A 1 116 ? -12.882 -4.338 6.458 1.00 98.75 116 TYR A O 1
ATOM 914 N N . PHE A 1 117 ? -11.737 -5.419 4.846 1.00 98.56 117 PHE A N 1
ATOM 915 C CA . PHE A 1 117 ? -12.855 -6.279 4.431 1.00 98.56 117 PHE A CA 1
ATOM 916 C C . PHE A 1 117 ? -13.271 -7.262 5.526 1.00 98.56 117 PHE A C 1
ATOM 918 O O . PHE A 1 117 ? -14.468 -7.441 5.744 1.00 98.56 117 PHE A O 1
ATOM 925 N N . MET A 1 118 ? -12.304 -7.828 6.254 1.00 98.31 118 MET A N 1
ATOM 926 C CA . MET A 1 118 ? -12.562 -8.724 7.391 1.00 98.31 118 MET A CA 1
ATOM 927 C C . MET A 1 118 ? -13.089 -7.983 8.631 1.00 98.31 118 MET A C 1
ATOM 929 O O . MET A 1 118 ? -13.659 -8.592 9.535 1.00 98.31 118 MET A O 1
ATOM 933 N N . GLY A 1 119 ? -12.935 -6.655 8.685 1.00 97.44 119 GLY A N 1
ATOM 934 C CA . GLY A 1 119 ? -13.308 -5.854 9.851 1.00 97.44 119 GLY A CA 1
ATOM 9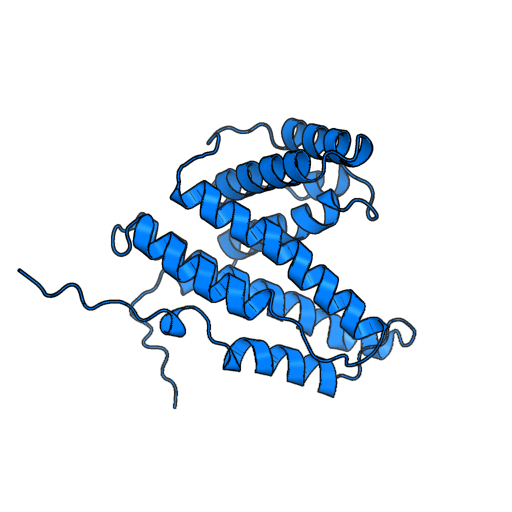35 C C . GLY A 1 119 ? -12.323 -5.965 11.020 1.00 97.44 119 GLY A C 1
ATOM 936 O O . GLY A 1 119 ? -12.671 -5.583 12.139 1.00 97.44 119 GLY A O 1
ATOM 937 N N . ASP A 1 120 ? -11.111 -6.457 10.766 1.00 96.19 120 ASP A N 1
ATOM 938 C CA . ASP A 1 120 ? -10.074 -6.736 11.761 1.00 96.19 120 ASP A CA 1
ATOM 939 C C . ASP A 1 120 ? -9.209 -5.493 12.024 1.00 96.19 120 ASP A C 1
ATOM 941 O O . ASP A 1 120 ? -8.019 -5.455 11.726 1.00 96.19 120 ASP A O 1
ATOM 945 N N . TYR A 1 121 ? -9.819 -4.435 12.563 1.00 97.94 121 TYR A N 1
ATOM 946 C CA . TYR A 1 121 ? -9.129 -3.188 12.914 1.00 97.94 121 TYR A CA 1
ATOM 947 C C . TYR A 1 121 ? -9.902 -2.369 13.959 1.00 97.94 121 TYR A C 1
ATOM 949 O O . TYR A 1 121 ? -11.112 -2.536 14.149 1.00 97.94 121 TYR A O 1
ATOM 957 N N . ASP A 1 122 ? -9.216 -1.438 14.630 1.00 96.69 122 ASP A N 1
ATOM 958 C CA . ASP A 1 122 ? -9.860 -0.452 15.505 1.00 96.69 122 ASP A CA 1
ATOM 959 C C . ASP A 1 122 ? -10.172 0.838 14.728 1.00 96.69 122 ASP A C 1
ATOM 961 O O . ASP A 1 122 ? -9.288 1.485 14.176 1.00 96.69 122 ASP A O 1
ATOM 965 N N . LYS A 1 123 ? -11.442 1.258 14.735 1.00 92.19 123 LYS A N 1
ATOM 966 C CA . LYS A 1 123 ? -11.919 2.516 14.120 1.00 92.19 123 LYS A CA 1
ATOM 967 C C . LYS A 1 123 ? -11.440 3.781 14.840 1.00 92.19 123 LYS A C 1
ATOM 969 O O . LYS A 1 123 ? -11.785 4.890 14.430 1.00 92.19 123 LYS A O 1
ATOM 974 N N . LYS A 1 124 ? -10.794 3.620 15.992 1.00 93.81 124 LYS A N 1
ATOM 975 C CA . LYS A 1 124 ? -10.217 4.684 16.817 1.00 93.81 124 LYS A CA 1
ATOM 976 C C . LYS A 1 124 ? -8.807 4.303 17.249 1.00 93.81 124 LYS A C 1
ATOM 978 O O . LYS A 1 124 ? -8.435 4.517 18.403 1.00 93.81 124 LYS A O 1
ATOM 983 N N . ALA A 1 125 ? -8.069 3.706 16.323 1.00 95.75 125 ALA A N 1
ATOM 984 C CA . ALA A 1 125 ? -6.691 3.318 16.525 1.00 95.75 125 ALA A CA 1
ATOM 985 C C . ALA A 1 125 ? -5.833 4.528 16.923 1.00 95.75 125 ALA A C 1
ATOM 987 O O . ALA A 1 125 ? -6.022 5.637 16.425 1.00 95.75 125 ALA A O 1
ATOM 988 N N . ASP A 1 126 ? -4.872 4.316 17.811 1.00 97.75 126 ASP A N 1
ATOM 989 C CA . ASP A 1 126 ? -3.844 5.307 18.113 1.00 97.75 126 ASP A CA 1
ATOM 990 C C . ASP A 1 126 ? -2.676 5.085 17.142 1.00 97.75 126 ASP A C 1
ATOM 992 O O . ASP A 1 126 ? -1.859 4.188 17.345 1.00 97.75 126 ASP A O 1
ATOM 996 N N . PHE A 1 127 ? -2.645 5.841 16.040 1.00 98.31 127 PHE A N 1
ATOM 997 C CA . PHE A 1 127 ? -1.670 5.637 14.962 1.00 98.31 127 PHE A CA 1
ATOM 998 C C . PHE A 1 127 ? -0.233 5.844 15.429 1.00 98.31 127 PHE A C 1
ATOM 1000 O O . PHE A 1 127 ? 0.627 5.032 15.103 1.00 98.31 127 PHE A O 1
ATOM 1007 N N . GLU A 1 128 ? 0.030 6.856 16.258 1.00 98.25 128 GLU A N 1
ATOM 1008 C CA . GLU A 1 128 ? 1.371 7.075 16.804 1.00 98.25 128 GLU A CA 1
ATOM 1009 C C . GLU A 1 128 ? 1.825 5.877 17.655 1.00 98.25 128 GLU A C 1
ATOM 1011 O O . GLU A 1 128 ? 2.981 5.455 17.570 1.00 98.25 128 GLU A O 1
ATOM 1016 N N . ALA A 1 129 ? 0.925 5.307 18.466 1.00 98.38 129 ALA A N 1
ATOM 1017 C CA . ALA A 1 129 ? 1.230 4.123 19.263 1.00 98.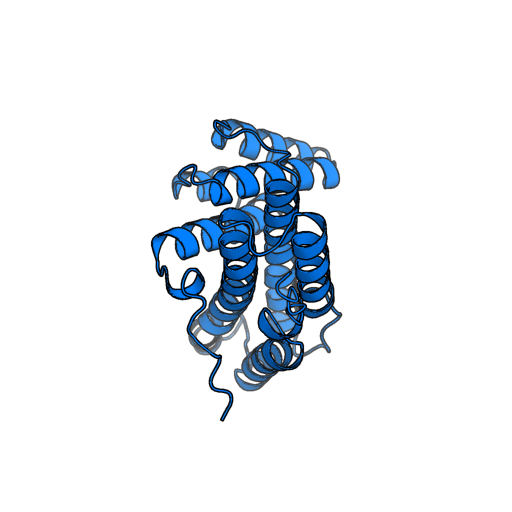38 129 ALA A CA 1
ATOM 1018 C C . ALA A 1 129 ? 1.480 2.883 18.392 1.00 98.38 129 ALA A C 1
ATOM 1020 O O . ALA A 1 129 ? 2.482 2.202 18.602 1.00 98.38 129 ALA A O 1
ATOM 1021 N N . LEU A 1 130 ? 0.620 2.624 17.402 1.00 98.50 130 LEU A N 1
ATOM 1022 C CA . LEU A 1 130 ? 0.758 1.482 16.494 1.00 98.50 130 LEU A CA 1
ATOM 1023 C C . LEU A 1 130 ? 2.045 1.561 15.665 1.00 98.50 130 LEU A C 1
ATOM 1025 O O . LEU A 1 130 ? 2.754 0.569 15.558 1.00 98.50 130 LEU A O 1
ATOM 1029 N N . ILE A 1 131 ? 2.400 2.736 15.141 1.00 98.69 131 ILE A N 1
ATOM 1030 C CA . ILE A 1 131 ? 3.635 2.918 14.359 1.00 98.69 131 ILE A CA 1
ATOM 1031 C C . ILE A 1 131 ? 4.868 2.622 15.214 1.00 98.69 131 ILE A C 1
ATOM 1033 O O . ILE A 1 131 ? 5.792 1.940 14.774 1.00 98.69 131 ILE A O 1
ATOM 1037 N N . LYS A 1 132 ? 4.882 3.092 16.466 1.00 98.50 132 LYS A N 1
ATOM 1038 C CA . LYS A 1 132 ? 5.978 2.796 17.399 1.00 98.50 132 LYS A CA 1
ATOM 1039 C C . LYS A 1 132 ? 6.034 1.321 17.779 1.00 98.50 132 LYS A C 1
ATOM 1041 O O . LYS A 1 132 ? 7.127 0.799 17.968 1.00 98.50 132 LYS A O 1
ATOM 1046 N N . GLU A 1 133 ? 4.885 0.665 17.914 1.00 98.62 133 GLU A N 1
ATOM 1047 C CA . GLU A 1 133 ? 4.804 -0.771 18.188 1.00 98.62 133 GLU A CA 1
ATOM 1048 C C . GLU A 1 133 ? 5.328 -1.590 17.003 1.00 98.62 133 GLU A C 1
ATOM 1050 O O . GLU A 1 133 ? 6.164 -2.468 17.200 1.00 98.62 133 GLU A O 1
ATOM 1055 N N . ALA A 1 134 ? 4.933 -1.243 15.775 1.00 98.62 134 ALA A N 1
ATOM 1056 C CA . ALA A 1 134 ? 5.452 -1.861 14.560 1.00 98.62 134 ALA A CA 1
ATOM 1057 C C . ALA A 1 134 ? 6.967 -1.652 14.417 1.00 98.62 134 ALA A C 1
ATOM 1059 O O . ALA A 1 134 ? 7.692 -2.611 14.168 1.00 98.62 134 ALA A O 1
ATOM 1060 N N . GLY A 1 135 ? 7.466 -0.434 14.653 1.00 98.50 135 GLY A N 1
ATOM 1061 C CA . GLY A 1 135 ? 8.904 -0.152 14.631 1.00 98.50 135 GLY A CA 1
ATOM 1062 C C . GLY A 1 135 ? 9.690 -0.881 15.731 1.00 98.50 135 GLY A C 1
ATOM 1063 O O . GLY A 1 135 ? 10.851 -1.229 15.534 1.00 98.50 135 GLY A O 1
ATOM 1064 N N . ALA A 1 136 ? 9.078 -1.151 16.889 1.00 98.56 136 ALA A N 1
ATOM 1065 C CA . ALA A 1 136 ? 9.690 -1.990 17.921 1.00 98.56 136 ALA A CA 1
ATOM 1066 C C . ALA A 1 136 ? 9.736 -3.466 17.494 1.00 98.56 136 ALA A C 1
ATOM 1068 O O . ALA A 1 136 ? 10.777 -4.102 17.637 1.00 98.56 136 ALA A O 1
ATOM 1069 N N . ALA A 1 137 ? 8.649 -3.985 16.915 1.00 98.56 137 ALA A N 1
ATOM 1070 C CA . ALA A 1 137 ? 8.604 -5.341 16.373 1.00 98.56 137 ALA A CA 1
ATOM 1071 C C . ALA A 1 137 ? 9.625 -5.538 15.237 1.00 98.56 137 ALA A C 1
ATOM 1073 O O . ALA A 1 137 ? 10.303 -6.560 15.199 1.00 98.56 137 ALA A O 1
ATOM 1074 N N . GLU A 1 138 ? 9.816 -4.541 14.367 1.00 98.06 138 GLU A N 1
ATOM 1075 C CA . GLU A 1 138 ? 10.885 -4.543 13.362 1.00 98.06 138 GLU A CA 1
ATOM 1076 C C . GLU A 1 138 ? 12.275 -4.690 14.002 1.00 98.06 138 GLU A C 1
ATOM 1078 O O . GLU A 1 138 ? 13.067 -5.530 13.573 1.00 98.06 138 GLU A O 1
ATOM 1083 N N . GLN A 1 139 ? 12.573 -3.911 15.049 1.00 97.62 139 GLN A N 1
ATOM 1084 C CA . GLN A 1 139 ? 13.861 -3.976 15.757 1.00 97.62 139 GLN A CA 1
ATOM 1085 C C . GLN A 1 139 ? 14.101 -5.321 16.448 1.00 97.62 139 GLN A C 1
ATOM 1087 O O . GLN A 1 139 ? 15.252 -5.745 16.573 1.00 97.62 139 GLN A O 1
ATOM 1092 N N . ASP A 1 140 ? 13.027 -5.980 16.878 1.00 98.12 140 ASP A N 1
ATOM 1093 C CA . ASP A 1 140 ? 13.056 -7.310 17.482 1.00 98.12 140 ASP A CA 1
ATOM 1094 C C . ASP A 1 140 ? 13.033 -8.445 16.427 1.00 98.12 140 ASP A C 1
ATOM 1096 O O . ASP A 1 140 ? 12.965 -9.619 16.790 1.00 98.12 140 ASP A O 1
ATOM 1100 N N . GLU A 1 141 ? 13.151 -8.113 15.132 1.00 97.25 141 GLU A N 1
ATOM 1101 C CA . GLU A 1 141 ? 13.090 -9.034 13.981 1.00 97.25 141 GLU A CA 1
ATOM 1102 C C . GLU A 1 141 ? 11.742 -9.783 13.854 1.00 97.25 141 GLU A C 1
ATOM 1104 O O . GLU A 1 141 ? 11.635 -10.792 13.156 1.00 97.25 141 GLU A O 1
ATOM 1109 N N . GLU A 1 142 ? 10.684 -9.270 14.486 1.00 98.31 142 GLU A N 1
ATOM 1110 C CA . GLU A 1 142 ? 9.313 -9.788 14.444 1.00 98.31 142 GLU A CA 1
ATOM 1111 C C . GLU A 1 142 ? 8.519 -9.146 13.290 1.00 98.31 142 GLU A C 1
ATOM 1113 O O . GLU A 1 142 ? 7.480 -8.504 13.481 1.00 98.31 142 GLU A O 1
ATOM 1118 N N . LEU A 1 143 ? 9.017 -9.310 12.059 1.00 97.88 143 LEU A N 1
ATOM 1119 C CA . LEU A 1 143 ? 8.473 -8.634 10.874 1.00 97.88 143 LEU A CA 1
ATOM 1120 C C . LEU A 1 143 ? 7.005 -8.976 10.600 1.00 97.88 143 LEU A C 1
ATOM 1122 O O . LEU A 1 143 ? 6.251 -8.099 10.186 1.00 97.88 143 LEU A O 1
ATOM 1126 N N . GLU A 1 144 ? 6.558 -10.207 10.867 1.00 98.12 144 GLU A N 1
ATOM 1127 C CA . GLU A 1 144 ? 5.146 -10.562 10.690 1.00 98.12 144 GLU A CA 1
ATOM 1128 C C . GLU A 1 144 ? 4.224 -9.792 11.648 1.00 98.12 144 GLU A C 1
ATOM 1130 O O . GLU A 1 144 ? 3.089 -9.473 11.291 1.00 98.12 144 GLU A O 1
ATOM 1135 N N . ILE A 1 145 ? 4.704 -9.472 12.855 1.00 98.50 145 ILE A N 1
ATOM 1136 C CA . ILE A 1 145 ? 3.954 -8.680 13.836 1.00 98.50 145 ILE A CA 1
ATOM 1137 C C . ILE A 1 145 ? 3.904 -7.222 13.387 1.00 98.50 145 ILE A C 1
ATOM 1139 O O . ILE A 1 145 ? 2.819 -6.640 13.354 1.00 98.50 145 ILE A O 1
ATOM 1143 N N . ALA A 1 146 ? 5.044 -6.658 12.978 1.00 98.62 146 ALA A N 1
ATOM 1144 C CA . ALA A 1 146 ? 5.103 -5.303 12.438 1.00 98.62 146 ALA A CA 1
ATOM 1145 C C . ALA A 1 146 ? 4.155 -5.141 11.235 1.00 98.62 146 ALA A C 1
ATOM 1147 O O . ALA A 1 146 ? 3.347 -4.213 11.197 1.00 98.62 146 ALA A O 1
ATOM 1148 N N . PHE A 1 147 ? 4.184 -6.097 10.303 1.00 98.62 147 PHE A N 1
ATOM 1149 C CA . PHE A 1 147 ? 3.333 -6.105 9.116 1.00 98.62 147 PHE A CA 1
ATOM 1150 C C . PHE A 1 147 ? 1.843 -6.174 9.474 1.00 98.62 147 PHE A C 1
ATOM 1152 O O . PHE A 1 147 ? 1.037 -5.406 8.948 1.00 98.62 147 PHE A O 1
ATOM 1159 N N . ALA A 1 148 ? 1.461 -7.047 10.413 1.00 98.56 148 ALA A N 1
ATOM 1160 C CA . ALA A 1 148 ? 0.077 -7.153 10.872 1.00 98.56 148 ALA A CA 1
ATOM 1161 C C . ALA A 1 148 ? -0.418 -5.855 11.533 1.00 98.56 148 ALA A C 1
ATOM 1163 O O . ALA A 1 148 ? -1.541 -5.424 11.272 1.00 98.56 148 ALA A O 1
ATOM 1164 N N . ILE A 1 149 ? 0.418 -5.197 12.344 1.00 98.69 149 ILE A N 1
ATOM 1165 C CA . ILE A 1 149 ? 0.089 -3.898 12.947 1.00 98.69 149 ILE A CA 1
ATOM 1166 C C . ILE A 1 149 ? -0.175 -2.862 11.851 1.00 98.69 149 ILE A C 1
ATOM 1168 O O . ILE A 1 149 ? -1.224 -2.209 11.863 1.00 98.69 149 ILE A O 1
ATOM 1172 N N . MET A 1 150 ? 0.722 -2.752 10.871 1.00 98.69 150 MET A N 1
ATOM 1173 C CA . MET A 1 150 ? 0.584 -1.784 9.783 1.00 98.69 150 MET A CA 1
ATOM 1174 C C . MET A 1 150 ? -0.640 -2.050 8.902 1.00 98.69 150 MET A C 1
ATOM 1176 O O . MET A 1 150 ? -1.352 -1.107 8.554 1.00 98.69 150 MET A O 1
ATOM 1180 N N . ALA A 1 151 ? -0.973 -3.315 8.634 1.00 98.69 151 ALA A N 1
ATOM 1181 C CA . ALA A 1 151 ? -2.207 -3.679 7.942 1.00 98.69 151 ALA A CA 1
ATOM 1182 C C . ALA A 1 151 ? -3.456 -3.174 8.694 1.00 98.69 151 ALA A C 1
ATOM 1184 O O . ALA A 1 151 ? -4.343 -2.563 8.094 1.00 98.69 151 ALA A O 1
ATOM 1185 N N . THR A 1 152 ? -3.517 -3.349 10.019 1.00 98.62 152 THR A N 1
ATOM 1186 C CA . THR A 1 152 ? -4.659 -2.868 10.825 1.00 98.62 152 THR A CA 1
ATOM 1187 C C . THR A 1 152 ? -4.742 -1.338 10.871 1.00 98.62 152 THR A C 1
ATOM 1189 O O . THR A 1 152 ? -5.841 -0.778 10.855 1.00 98.62 152 THR A O 1
ATOM 1192 N N . LEU A 1 153 ? -3.594 -0.649 10.868 1.00 98.69 153 LEU A N 1
ATOM 1193 C CA . LEU A 1 153 ? -3.520 0.809 10.784 1.00 98.69 153 LEU A CA 1
ATOM 1194 C C . LEU A 1 153 ? -4.078 1.296 9.444 1.00 98.69 153 LEU A C 1
ATOM 1196 O O . LEU A 1 153 ? -4.969 2.148 9.418 1.00 98.69 153 LEU A O 1
ATOM 1200 N N . GLY A 1 154 ? -3.613 0.722 8.333 1.00 98.62 154 GLY A N 1
ATOM 1201 C CA . GLY A 1 154 ? -4.109 1.063 7.002 1.00 98.62 154 GLY A CA 1
ATOM 1202 C C . GLY A 1 154 ? -5.609 0.786 6.853 1.00 98.62 154 GLY A C 1
ATOM 1203 O O . GLY A 1 154 ? -6.333 1.593 6.275 1.00 98.62 154 GLY A O 1
ATOM 1204 N N . ALA A 1 155 ? -6.122 -0.295 7.447 1.00 98.75 155 ALA A N 1
ATOM 1205 C CA . ALA A 1 155 ? -7.555 -0.590 7.456 1.00 98.75 155 ALA A CA 1
ATOM 1206 C C . ALA A 1 155 ? -8.379 0.493 8.175 1.00 98.75 155 ALA A C 1
ATOM 1208 O O . ALA A 1 155 ? -9.457 0.879 7.708 1.00 98.75 155 ALA A O 1
ATOM 1209 N N . ALA A 1 156 ? -7.860 1.039 9.278 1.00 98.50 156 ALA A N 1
ATOM 1210 C CA . ALA A 1 156 ? -8.478 2.171 9.958 1.00 98.50 156 ALA A CA 1
ATOM 1211 C C . ALA A 1 156 ? -8.480 3.438 9.081 1.00 98.50 156 ALA A C 1
ATOM 1213 O O . ALA A 1 156 ? -9.500 4.136 9.040 1.00 98.50 156 ALA A O 1
ATOM 1214 N N . VAL A 1 157 ? -7.411 3.695 8.315 1.00 98.31 157 VAL A N 1
ATOM 1215 C CA . VAL A 1 157 ? -7.360 4.780 7.313 1.00 98.31 157 VAL A CA 1
ATOM 1216 C C . VAL A 1 157 ? -8.426 4.584 6.233 1.00 98.31 157 VAL A C 1
ATOM 1218 O O . VAL A 1 157 ? -9.220 5.492 5.990 1.00 98.31 157 VAL A O 1
ATOM 1221 N N . ILE A 1 158 ? -8.529 3.383 5.653 1.00 98.44 158 ILE A N 1
ATOM 1222 C CA . ILE A 1 158 ? -9.562 3.041 4.655 1.00 98.44 158 ILE A CA 1
ATOM 1223 C C . ILE A 1 158 ? -10.971 3.261 5.228 1.00 98.44 158 ILE A C 1
ATOM 1225 O O . ILE A 1 158 ? -11.861 3.751 4.534 1.00 98.44 158 ILE A O 1
ATOM 1229 N N . SER A 1 159 ? -11.171 2.982 6.519 1.00 97.00 159 SER A N 1
ATOM 1230 C CA . SER A 1 159 ? -12.443 3.222 7.213 1.00 97.00 159 SER A CA 1
ATOM 1231 C C . SER A 1 159 ? -12.787 4.702 7.449 1.00 97.00 159 SER A C 1
ATOM 1233 O O . SER A 1 159 ? -13.891 5.012 7.911 1.00 97.00 159 SER A O 1
ATOM 1235 N N . GLY A 1 160 ? -11.868 5.615 7.121 1.00 95.50 160 GLY A N 1
ATOM 1236 C CA . GLY A 1 160 ? -12.046 7.063 7.187 1.00 95.50 160 GLY A CA 1
ATOM 1237 C C . GLY A 1 160 ? -11.391 7.744 8.388 1.00 95.50 160 GLY A C 1
ATOM 1238 O O . GLY A 1 160 ? -11.692 8.912 8.646 1.00 95.50 160 GLY A O 1
ATOM 1239 N N . GLN A 1 161 ? -10.531 7.055 9.143 1.00 96.75 161 GLN A N 1
ATOM 1240 C CA . GLN A 1 161 ? -9.719 7.713 10.166 1.00 96.75 161 GLN A CA 1
ATOM 1241 C C . GLN A 1 161 ? -8.634 8.578 9.486 1.00 96.75 161 GLN A C 1
ATOM 1243 O O . GLN A 1 161 ? -7.985 8.096 8.559 1.00 96.75 161 GLN A O 1
ATOM 1248 N N . PRO A 1 162 ? -8.437 9.849 9.891 1.00 94.62 162 PRO A N 1
ATOM 1249 C CA . PRO A 1 162 ? -7.466 10.728 9.245 1.00 94.62 162 PRO A CA 1
ATOM 1250 C C . PRO A 1 162 ? -6.031 10.242 9.467 1.00 94.62 162 PRO A C 1
ATOM 1252 O O . PRO A 1 162 ? -5.675 9.842 10.574 1.00 94.62 162 PRO A O 1
ATOM 1255 N N . PHE A 1 163 ? -5.223 10.330 8.415 1.00 96.44 163 PHE A N 1
ATOM 1256 C CA . PHE A 1 163 ? -3.787 10.078 8.436 1.00 96.44 163 PHE A CA 1
ATOM 1257 C C . PHE A 1 163 ? -3.057 11.415 8.265 1.00 96.44 163 PHE A C 1
ATOM 1259 O O . PHE A 1 163 ? -3.413 12.201 7.385 1.00 96.44 163 PHE A O 1
ATOM 1266 N N . GLU A 1 164 ? -2.102 11.707 9.144 1.00 94.56 164 GLU A N 1
ATOM 1267 C CA . GLU A 1 164 ? -1.388 12.983 9.188 1.00 94.56 164 GLU A CA 1
ATOM 1268 C C . GLU A 1 164 ? 0.069 12.798 8.749 1.00 94.56 164 GLU A C 1
ATOM 1270 O O . GLU A 1 164 ? 0.705 11.806 9.094 1.00 94.56 164 GLU A O 1
ATOM 1275 N N . GLU A 1 165 ? 0.617 13.786 8.035 1.00 91.75 165 GLU A N 1
ATOM 1276 C CA . GLU A 1 165 ? 1.987 13.756 7.489 1.00 91.75 165 GLU A CA 1
ATOM 1277 C C . GLU A 1 165 ? 3.059 13.556 8.577 1.00 91.75 165 GLU A C 1
ATOM 1279 O O . GLU A 1 165 ? 4.123 13.000 8.321 1.00 91.75 165 GLU A O 1
ATOM 1284 N N . GLU A 1 166 ? 2.778 13.952 9.825 1.00 95.81 166 GLU A N 1
ATOM 1285 C CA . GLU A 1 166 ? 3.700 13.740 10.946 1.00 95.81 166 GLU A CA 1
ATOM 1286 C C . GLU A 1 166 ? 4.022 12.257 11.192 1.00 95.81 166 GLU A C 1
ATOM 1288 O O . GLU A 1 166 ? 5.132 11.941 11.630 1.00 95.81 166 GLU A O 1
ATOM 1293 N N . TYR A 1 167 ? 3.103 11.345 10.852 1.00 97.31 167 TYR A N 1
ATOM 1294 C CA . TYR A 1 167 ? 3.276 9.905 11.033 1.00 97.31 167 TYR A CA 1
ATOM 1295 C C . TYR A 1 167 ? 4.405 9.322 10.184 1.00 97.31 167 TYR A C 1
ATOM 1297 O O . TYR A 1 167 ? 5.104 8.423 10.652 1.00 97.31 167 TYR A O 1
ATOM 1305 N N . LEU A 1 168 ? 4.654 9.893 9.003 1.00 95.88 168 LEU A N 1
ATOM 1306 C CA . LEU A 1 168 ? 5.738 9.488 8.101 1.00 95.88 168 LEU A CA 1
ATOM 1307 C C . LEU A 1 168 ? 7.131 9.741 8.690 1.00 95.88 168 LEU A C 1
ATOM 1309 O O . LEU A 1 168 ? 8.111 9.142 8.271 1.00 95.88 168 LEU A O 1
ATOM 1313 N N . THR A 1 169 ? 7.228 10.620 9.689 1.00 95.56 169 THR A N 1
ATOM 1314 C CA . THR A 1 169 ? 8.510 11.045 10.273 1.00 95.56 169 THR A CA 1
ATOM 1315 C C . THR A 1 169 ? 8.828 10.379 11.614 1.00 95.56 169 THR A C 1
ATOM 1317 O O . THR A 1 169 ? 9.847 10.689 12.235 1.00 95.56 169 THR A O 1
ATOM 1320 N N . ILE A 1 170 ? 7.955 9.486 12.098 1.00 97.12 170 ILE A N 1
ATOM 1321 C CA . ILE A 1 170 ? 8.123 8.814 13.397 1.00 97.12 170 ILE A CA 1
ATOM 1322 C C . ILE A 1 170 ? 9.303 7.839 13.372 1.00 97.12 170 ILE A C 1
ATOM 1324 O O . ILE A 1 170 ? 10.009 7.707 14.378 1.00 97.12 170 ILE A O 1
ATOM 1328 N N . LEU A 1 171 ? 9.498 7.150 12.247 1.00 97.06 171 LEU A N 1
ATOM 1329 C CA . LEU A 1 171 ? 10.537 6.144 12.066 1.00 97.06 171 LEU A CA 1
ATOM 1330 C C . LEU A 1 171 ? 11.632 6.650 11.111 1.00 97.06 171 LEU A C 1
ATOM 1332 O O . LEU A 1 171 ? 11.386 7.557 10.318 1.00 97.06 171 LEU A O 1
ATOM 1336 N N . PRO A 1 172 ? 12.860 6.111 11.208 1.00 94.81 172 PRO A N 1
ATOM 1337 C CA . PRO A 1 172 ? 13.922 6.384 10.241 1.00 94.81 172 PRO A CA 1
ATOM 1338 C C . PRO A 1 172 ? 13.541 5.978 8.809 1.00 94.81 172 PRO A C 1
ATOM 1340 O O . PRO A 1 172 ? 12.828 4.999 8.626 1.00 94.81 172 PRO A O 1
ATOM 1343 N N . GLU A 1 173 ? 14.081 6.670 7.801 1.00 88.88 173 GLU A N 1
ATOM 1344 C CA . GLU A 1 173 ? 13.831 6.375 6.374 1.00 88.88 173 GLU A CA 1
ATOM 1345 C C . GLU A 1 173 ? 14.307 4.974 5.939 1.00 88.88 173 GLU A C 1
ATOM 1347 O O . GLU A 1 173 ? 13.845 4.455 4.932 1.00 88.88 173 GLU A O 1
ATOM 1352 N N . ASP A 1 174 ? 15.237 4.353 6.673 1.00 91.19 174 ASP A N 1
ATOM 1353 C CA . ASP A 1 174 ? 15.733 2.998 6.403 1.00 91.19 174 ASP A CA 1
ATOM 1354 C C . ASP A 1 174 ? 14.911 1.886 7.082 1.00 91.19 174 ASP A C 1
ATOM 1356 O O . ASP A 1 174 ? 15.263 0.712 6.965 1.00 91.19 174 ASP A O 1
ATOM 1360 N N . SER A 1 175 ? 13.828 2.242 7.781 1.00 96.31 175 SER A N 1
ATOM 1361 C CA . SER A 1 175 ? 12.876 1.300 8.376 1.00 96.31 175 SER A CA 1
ATOM 1362 C C . SER A 1 175 ? 11.963 0.694 7.311 1.00 96.31 175 SER A C 1
ATOM 1364 O O . SER A 1 175 ? 11.370 1.409 6.505 1.00 96.31 175 SER A O 1
ATOM 1366 N N . ILE A 1 176 ? 11.752 -0.622 7.360 1.00 96.19 176 ILE A N 1
ATOM 1367 C CA . ILE A 1 176 ? 10.764 -1.283 6.491 1.00 96.19 176 ILE A CA 1
ATOM 1368 C C . ILE A 1 176 ? 9.331 -0.840 6.827 1.00 96.19 176 ILE A C 1
ATOM 1370 O O . ILE A 1 176 ? 8.465 -0.768 5.961 1.00 96.19 176 ILE A O 1
ATOM 1374 N N . VAL A 1 177 ? 9.079 -0.475 8.086 1.00 98.06 177 VAL A N 1
ATOM 1375 C CA . VAL A 1 177 ? 7.783 0.059 8.514 1.00 98.06 177 VAL A CA 1
ATOM 1376 C C . VAL A 1 177 ? 7.544 1.451 7.919 1.00 98.06 177 VAL A C 1
ATOM 1378 O O . VAL A 1 177 ? 6.393 1.790 7.646 1.00 98.06 177 VAL A O 1
ATOM 1381 N N . ALA A 1 178 ? 8.597 2.241 7.672 1.00 96.88 178 ALA A N 1
ATOM 1382 C CA . ALA A 1 178 ? 8.482 3.509 6.950 1.00 96.88 178 ALA A CA 1
ATOM 1383 C C . ALA A 1 178 ? 8.065 3.296 5.481 1.00 96.88 178 ALA A C 1
ATOM 1385 O O . ALA A 1 178 ? 7.141 3.956 5.017 1.00 96.88 178 ALA A O 1
ATOM 1386 N N . GLU A 1 179 ? 8.628 2.299 4.791 1.00 95.62 179 GLU A N 1
ATOM 1387 C CA . GLU A 1 179 ? 8.199 1.919 3.429 1.00 95.62 179 GLU A CA 1
ATOM 1388 C C . GLU A 1 179 ? 6.713 1.498 3.390 1.00 95.62 179 GLU A C 1
ATOM 1390 O O . GLU A 1 179 ? 5.948 1.873 2.496 1.00 95.62 179 GLU A O 1
ATOM 1395 N N . TRP A 1 180 ? 6.248 0.753 4.397 1.00 98.31 180 TRP A N 1
ATOM 1396 C CA . TRP A 1 180 ? 4.831 0.391 4.507 1.00 98.31 180 TRP A CA 1
ATOM 1397 C C . TRP A 1 180 ? 3.930 1.587 4.837 1.00 98.31 180 TRP A C 1
ATOM 1399 O O . TRP A 1 180 ? 2.782 1.638 4.382 1.00 98.31 180 TRP A O 1
ATOM 1409 N N . LEU A 1 181 ? 4.431 2.556 5.609 1.00 97.44 181 LEU A N 1
ATOM 1410 C CA . LEU A 1 181 ? 3.739 3.817 5.874 1.00 97.44 181 LEU A CA 1
ATOM 1411 C C . LEU A 1 181 ? 3.538 4.636 4.597 1.00 97.44 181 LEU A C 1
ATOM 1413 O O . LEU A 1 181 ? 2.449 5.181 4.431 1.00 97.44 181 LEU A O 1
ATOM 1417 N N . ASP A 1 182 ? 4.506 4.664 3.680 1.00 94.56 182 ASP A N 1
ATOM 1418 C CA . ASP A 1 182 ? 4.370 5.355 2.388 1.00 94.56 182 ASP A CA 1
ATOM 1419 C C . ASP A 1 182 ? 3.220 4.774 1.543 1.00 94.56 182 ASP A C 1
ATOM 1421 O O . ASP A 1 182 ? 2.467 5.501 0.883 1.00 94.56 182 ASP A O 1
ATOM 1425 N N . GLY A 1 183 ? 3.006 3.457 1.619 1.00 96.06 183 GLY A N 1
ATOM 1426 C CA . GLY A 1 183 ? 1.857 2.801 0.989 1.00 96.06 183 GLY A CA 1
ATOM 1427 C C . GLY A 1 183 ? 0.523 3.226 1.608 1.00 96.06 183 GLY A C 1
ATOM 1428 O O . GLY A 1 183 ? -0.451 3.504 0.902 1.00 96.06 183 GLY A O 1
ATOM 1429 N N . ILE A 1 184 ? 0.477 3.345 2.937 1.00 98.00 184 ILE A N 1
ATOM 1430 C CA . ILE A 1 184 ? -0.710 3.808 3.671 1.00 98.00 184 ILE A CA 1
ATOM 1431 C C . ILE A 1 184 ? -0.983 5.296 3.422 1.00 98.00 184 ILE A C 1
ATOM 1433 O O . ILE A 1 184 ? -2.147 5.682 3.284 1.00 98.00 184 ILE A O 1
ATOM 1437 N N . ASP A 1 185 ? 0.052 6.125 3.310 1.00 96.94 185 ASP A N 1
ATOM 1438 C CA . ASP A 1 185 ? -0.092 7.527 2.920 1.00 96.94 185 ASP A CA 1
ATOM 1439 C C . ASP A 1 185 ? -0.655 7.653 1.507 1.00 96.94 185 ASP A C 1
ATOM 1441 O O . ASP A 1 185 ? -1.599 8.406 1.285 1.00 96.94 185 ASP A O 1
ATOM 1445 N N . SER A 1 186 ? -0.193 6.819 0.575 1.00 95.62 186 SER A N 1
ATOM 1446 C CA . SER A 1 186 ? -0.743 6.769 -0.783 1.00 95.62 186 SER A CA 1
ATOM 1447 C C . SER A 1 186 ? -2.241 6.408 -0.779 1.00 95.62 186 SER A C 1
ATOM 1449 O O . SER A 1 186 ? -3.038 7.013 -1.505 1.00 95.62 186 SER A O 1
ATOM 1451 N N . ILE A 1 187 ? -2.680 5.498 0.105 1.00 97.56 187 ILE A N 1
ATOM 1452 C CA . ILE A 1 187 ? -4.113 5.238 0.346 1.00 97.56 187 ILE A CA 1
ATOM 1453 C C . ILE A 1 187 ? -4.816 6.502 0.863 1.00 97.56 187 ILE A C 1
ATOM 1455 O O . ILE A 1 187 ? -5.862 6.885 0.328 1.00 97.56 187 ILE A O 1
ATOM 1459 N N . ALA A 1 188 ? -4.270 7.157 1.891 1.00 96.44 188 ALA A N 1
ATOM 1460 C CA . ALA A 1 188 ? -4.852 8.360 2.485 1.00 96.44 188 ALA A CA 1
ATOM 1461 C C . ALA A 1 188 ? -4.979 9.507 1.466 1.00 96.44 188 ALA A C 1
ATOM 1463 O O . ALA A 1 188 ? -6.038 10.135 1.352 1.00 96.44 188 ALA A O 1
ATOM 1464 N N . ALA A 1 189 ? -3.935 9.738 0.673 1.00 94.00 189 ALA A N 1
ATOM 1465 C CA . ALA A 1 189 ? -3.896 10.726 -0.391 1.00 94.00 189 ALA A CA 1
ATOM 1466 C C . ALA A 1 189 ? -4.952 10.432 -1.465 1.00 94.00 189 ALA A C 1
ATOM 1468 O O . ALA A 1 189 ? -5.716 11.327 -1.845 1.00 94.00 189 ALA A O 1
ATOM 1469 N N . ALA A 1 190 ? -5.075 9.175 -1.903 1.00 93.25 190 ALA A N 1
ATOM 1470 C CA . ALA A 1 190 ? -6.082 8.764 -2.878 1.00 93.25 190 ALA A CA 1
ATOM 1471 C C . ALA A 1 190 ? -7.521 8.938 -2.355 1.00 93.25 190 ALA A C 1
ATOM 1473 O O . ALA A 1 190 ? -8.404 9.363 -3.107 1.00 93.25 190 ALA A O 1
ATOM 1474 N N . LEU A 1 191 ? -7.763 8.686 -1.062 1.00 91.62 191 LEU A N 1
ATOM 1475 C CA . LEU A 1 191 ? -9.058 8.919 -0.410 1.00 91.62 191 LEU A CA 1
ATOM 1476 C C . LEU A 1 191 ? -9.455 10.405 -0.382 1.00 91.62 191 LEU A C 1
ATOM 1478 O O . LEU A 1 191 ? -10.649 10.707 -0.435 1.00 91.62 191 LEU A O 1
ATOM 1482 N N . ILE A 1 192 ? -8.481 11.320 -0.308 1.00 88.44 192 ILE A N 1
ATOM 1483 C CA . ILE A 1 192 ? -8.697 12.777 -0.316 1.00 88.44 192 ILE A CA 1
ATOM 1484 C C . ILE A 1 192 ? -8.812 13.331 -1.747 1.00 88.44 192 ILE A C 1
ATOM 1486 O O . ILE A 1 192 ? -9.579 14.266 -1.986 1.00 88.44 192 ILE A O 1
ATOM 1490 N N . GLY A 1 193 ? -8.032 12.794 -2.688 1.00 79.94 193 GLY A N 1
ATOM 1491 C CA . GLY A 1 193 ? -7.791 13.399 -3.999 1.00 79.94 193 GLY A CA 1
ATOM 1492 C C . GLY A 1 193 ? -8.966 13.334 -4.978 1.00 79.94 193 GLY A C 1
ATOM 1493 O O . GLY A 1 193 ? -9.442 14.371 -5.446 1.00 79.94 193 GLY A O 1
ATOM 1494 N N . THR A 1 194 ? -9.416 12.130 -5.343 1.00 69.50 194 THR A N 1
ATOM 1495 C CA . THR A 1 194 ? -10.454 11.929 -6.369 1.00 69.50 194 THR A CA 1
ATOM 1496 C C . THR A 1 194 ? -11.482 10.903 -5.931 1.00 69.50 194 THR A C 1
ATOM 1498 O O . THR A 1 194 ? -11.132 9.801 -5.546 1.00 69.50 194 THR A O 1
ATOM 1501 N N . ASP A 1 195 ? -12.766 11.219 -6.084 1.00 78.31 195 ASP A N 1
ATOM 1502 C CA . ASP A 1 195 ? -13.861 10.281 -5.816 1.00 78.31 195 ASP A CA 1
ATOM 1503 C C . ASP A 1 195 ? -14.251 9.440 -7.048 1.00 78.31 195 ASP A C 1
ATOM 1505 O O . ASP A 1 195 ? -15.248 8.716 -7.008 1.00 78.31 195 ASP A O 1
ATOM 1509 N N . SER A 1 196 ? -13.494 9.508 -8.153 1.00 75.50 196 SER A N 1
ATOM 1510 C CA . SER A 1 196 ? -13.810 8.785 -9.400 1.00 75.50 196 SER A CA 1
ATOM 1511 C C . SER A 1 196 ? -13.962 7.275 -9.194 1.00 75.50 196 SER A C 1
ATOM 1513 O O . SER A 1 196 ? -14.871 6.673 -9.759 1.00 75.50 196 SER A O 1
ATOM 1515 N N . TYR A 1 197 ? -13.175 6.668 -8.299 1.00 76.75 197 TYR A N 1
ATOM 1516 C CA . TYR A 1 197 ? -13.280 5.243 -7.956 1.00 76.75 197 TYR A CA 1
ATOM 1517 C C . TYR A 1 197 ? -14.636 4.845 -7.338 1.00 76.75 197 TYR A C 1
ATOM 1519 O O . TYR A 1 197 ? -14.981 3.662 -7.304 1.00 76.75 197 TYR A O 1
ATOM 1527 N N . LYS A 1 198 ? -15.429 5.815 -6.858 1.00 78.81 198 LYS A N 1
ATOM 1528 C CA . LYS A 1 198 ? -16.773 5.600 -6.298 1.00 78.81 198 LYS A CA 1
ATOM 1529 C C . LYS A 1 198 ? -17.868 5.579 -7.369 1.00 78.81 198 LYS A C 1
ATOM 1531 O O . LYS A 1 198 ? -18.998 5.192 -7.040 1.00 78.81 198 LYS A O 1
ATOM 1536 N N . ASN A 1 199 ? -17.572 5.990 -8.604 1.00 75.06 199 ASN A N 1
ATOM 1537 C CA . ASN A 1 199 ? -18.511 6.000 -9.724 1.00 75.06 199 ASN A CA 1
ATOM 1538 C C . ASN A 1 199 ? -18.455 4.655 -10.458 1.00 75.06 199 ASN A C 1
ATOM 1540 O O . ASN A 1 199 ? -17.416 4.261 -10.968 1.00 75.06 199 ASN A O 1
ATOM 1544 N N . PHE A 1 200 ? -19.580 3.940 -10.507 1.00 67.50 200 PHE A N 1
ATOM 1545 C CA . PHE A 1 200 ?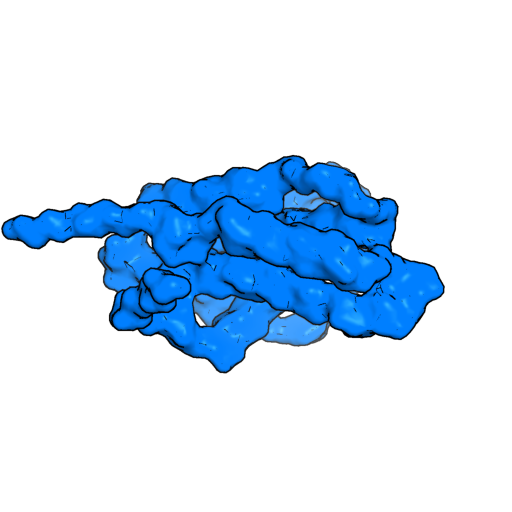 -19.656 2.607 -11.129 1.00 67.50 200 PHE A CA 1
ATOM 1546 C C . PHE A 1 200 ? -20.229 2.615 -12.546 1.00 67.50 200 PHE A C 1
ATOM 1548 O O . PHE A 1 200 ? -20.331 1.562 -13.167 1.00 67.50 200 PHE A O 1
ATOM 1555 N N . ASP A 1 201 ? -20.645 3.791 -13.020 1.00 55.72 201 ASP A N 1
ATOM 1556 C CA . ASP A 1 201 ? -21.273 3.979 -14.329 1.00 55.72 201 ASP A CA 1
ATOM 1557 C C . ASP A 1 201 ? -20.248 4.274 -15.437 1.00 55.72 201 ASP A C 1
ATOM 1559 O O . ASP A 1 201 ? -20.617 4.321 -16.611 1.00 55.72 201 ASP A O 1
ATOM 1563 N N . GLU A 1 202 ? -18.970 4.458 -15.087 1.00 50.00 202 GLU A N 1
ATOM 1564 C CA . GLU A 1 202 ? -17.880 4.430 -16.061 1.00 50.00 202 GLU A CA 1
ATOM 1565 C C . GLU A 1 202 ? -17.678 2.973 -16.470 1.00 50.00 202 GLU A C 1
ATOM 1567 O O . GLU A 1 202 ? -16.984 2.192 -15.821 1.00 50.00 202 GLU A O 1
ATOM 1572 N N . VAL A 1 203 ? -18.367 2.592 -17.544 1.00 42.41 203 VAL A N 1
ATOM 1573 C CA . VAL A 1 203 ? -17.862 1.552 -18.433 1.00 42.41 203 VAL A CA 1
ATOM 1574 C C . VAL A 1 203 ? -16.458 2.026 -18.793 1.00 42.41 203 VAL A C 1
ATOM 1576 O O . VAL A 1 203 ? -16.331 3.121 -19.341 1.00 42.41 203 VAL A O 1
ATOM 1579 N N . ASP A 1 204 ? -15.422 1.278 -18.407 1.00 43.56 204 ASP A N 1
ATOM 1580 C CA . ASP A 1 204 ? -14.098 1.470 -18.991 1.00 43.56 204 ASP A CA 1
ATOM 1581 C C . ASP A 1 204 ? -14.306 1.268 -20.498 1.00 43.56 204 ASP A C 1
ATOM 1583 O O . ASP A 1 204 ? -14.452 0.141 -20.979 1.00 43.56 204 ASP A O 1
ATOM 1587 N N . ASP A 1 205 ? -14.478 2.377 -21.220 1.00 35.88 205 ASP A N 1
ATOM 1588 C CA . ASP A 1 205 ? -14.531 2.417 -22.673 1.00 35.88 205 ASP A CA 1
ATOM 1589 C C . ASP A 1 205 ? -13.116 2.057 -23.151 1.00 35.88 205 ASP A C 1
ATOM 1591 O O . ASP A 1 205 ? -12.296 2.916 -23.471 1.00 35.88 205 ASP A O 1
ATOM 1595 N N . GLU A 1 206 ? -12.801 0.762 -23.130 1.00 39.12 206 GLU A N 1
ATOM 1596 C CA . GLU A 1 206 ? -11.696 0.195 -23.892 1.00 39.12 206 GLU A CA 1
ATOM 1597 C C . GLU A 1 206 ? -12.076 0.281 -25.384 1.00 39.12 206 GLU A C 1
ATOM 1599 O O . GLU A 1 206 ? -12.726 -0.617 -25.929 1.00 39.12 206 GLU A O 1
ATOM 1604 N N . GLU A 1 207 ? -11.717 1.394 -26.037 1.00 32.69 207 GLU A N 1
ATOM 1605 C CA . GLU A 1 207 ? -11.501 1.438 -27.496 1.00 32.69 207 GLU A CA 1
ATOM 1606 C C . GLU A 1 207 ? -10.105 0.919 -27.873 1.00 32.69 207 GLU A C 1
ATOM 1608 O O . GLU A 1 207 ? -9.108 1.335 -27.237 1.00 32.69 207 GLU A O 1
#

InterPro domains:
  IPR014518 Uncharacterised conserved protein UCP022079 [PF09920] (11-199)
  IPR014518 Uncharacterised conserved protein UCP022079 [PIRSF022079] (7-204)

Organism: NCBI:txid3028296

Radius of gyration: 17.45 Å; chains: 1; bounding box: 58×28×47 Å

Secondary structure (DSSP, 8-state):
-----PPPGGGT--HHHHHHHHHHHHHHT--TT-HHHHHHHHHHHHHHHHHHHHHHHHHHHHHHTTSS-HHHHHHHHHHHHHHHTSPPPP--HHHHHHHHHHHHHHHHHHHHHHHHHHT-S-TT--HHHHHHHHHHHHHTT-HHHHHHHHHHHHHHHHTT----GGGGGSS-TT-HHHHHHHHHHHHHHHHHH--GGG---------

pLDDT: mean 91.14, std 14.15, range [32.69, 98.81]

=== Feature glossary ===
A reading guide for the features in this record.

Start from the sequence.

  · Sequence gives the chain of amino acids in standard one-letter code (A=alanine, C=cysteine, …, Y=tyrosine), read N→C. It is the only feature that is directly encoded by the gene; all structural features are derived from the folded form of this sequence.

Fold it, and you get atomic coordinates and the backbone conformation that goes with them.

  · Structure coordinates are given as an mmCIF _atom_site loop: one row per atom with element, residue name, chain id, sequence number, and x/y/z position in Å. Only the four main-chain atoms per residue are included here; side chains are omitted to keep the record compact.

  · Backbone dihedral angles. Every residue except chain termini has a φ (preceding-C → N → Cα → C) and a ψ (N → Cα → C → next-N). They are reported in degrees following the IUPAC sign convention. Secondary structure is essentially a statement about which (φ, ψ) basin each residue occupies.

  · Eight-state secondary structure (DSSP): H is the canonical α-helix, G the tighter 3₁₀-helix, I the wider π-helix; E/B are β-structure, T and S are turns and bends, and '-' is everything else. DSSP derives these from the pattern of main-chain N–H···O=C hydrogen bonds, not from the sequence.

  · SS3 is a coarse helix/strand/coil call (letters a/b/c) made by the P-SEA algorithm from inter-Cα distances and dihedrals. It is less detailed than DSSP but needs only Cα positions.

Summarize the fold with a handful of shape descriptors and a per-residue structural alphabet.

  · Radius of gyration (Rg) is the root-mean-square distance of Cα atoms from their centroid — a single number for overall size and compactness. A globular domain of N residues has Rg ≈ 2.2·N^0.38 Å; an extended or disordered chain has a much larger Rg. The Cα contact count is the number of residue pairs whose Cα atoms are within 8 Å and are more than four positions apart in sequence — a standard proxy for tertiary packing density. The bounding box is the smallest axis-aligned box enclosing all Cα atoms.

  · 3Di is Foldseek's structural alphabet. Each residue is assigned one of twenty discrete states based on how its Cα sits relative to its spatial (not sequential) neighbors. Aligning 3Di strings finds structural homologs roughly as well as full 3D superposition, but orders of magnitude faster.

  · Solvent-accessible surface area (SASA) is the area in Å² traced out by the centre of a 1.4 Å probe sphere (a water molecule) rolled over the protein's van der Waals surface (Shrake–Rupley / Lee–Richards construction). Buried residues have near-zero SASA; fully exposed residues can exceed 200 Å². The total SASA scales roughly with the number of surface residues.

Ask how reliable the model is.

  · For AlphaFold models, the B-factor field carries pLDDT — the model's own estimate of local accuracy on a 0–100 scale. Regions with pLDDT<50 should be treated as essentially unmodeled; they often correspond to intrinsically disordered segments.

  · For experimental (PDB) structures, the B-factor (temperature factor) quantifies the positional spread of each atom in the crystal — a combination of thermal vibration and static disorder — in units of Å². High B-factors mark flexible loops or poorly resolved regions; low B-factors mark the rigid, well-ordered core.

  · Predicted Aligned Error (PAE) is an AlphaFold confidence matrix: entry (i, j) is the expected error in the position of residue j, in ångströms, when the prediction is superimposed on the true structure at residue i. Low PAE within a block of residues means that block is internally rigid and well-predicted; high PAE between two blocks means their relative placement is uncertain even if each block individually is confident.

Place it in context: what it resembles, what it is annotated as, and how it looks.

  · Structural nearest neighbors (via Foldseek easy-search vs the PDB). Reported per hit: target PDB id, E-value, and alignment TM-score. A TM-score above ~0.5 is the conventional threshold for 'same fold'.

  · Functional annotations link the protein to curated databases. InterPro entries identify conserved domains and families by matching the sequence against member-database signatures (Pfam, PROSITE, CDD, …). Gene Ontology (GO) terms describe molecular function, biological process, and cellular component in a controlled vocabulary. CATH places the structure in a hierarchical fold classification (Class/Architecture/Topology/Homologous-superfamily). The organism is the source species.

  · The contact map is a binary N×N matrix image: pixel (i, j) is dark where Cα_i and Cα_j are within 8 Å and |i−j|>4. Because the |i−j|>4 filter removes local helical contacts, off-diagonal stripes parallel to the main diagonal indicate parallel β-sheets; stripes perpendicular to it indicate antiparallel β-sheets. The Ramachandran plot scatters every residue's (φ, ψ) pair against the sterically allowed regions. The PAE heatmap renders the predicted-aligned-error matrix.

  · Six rendered views show the 3D structure from the faces of a cube — i.e. along ±x, ±y, ±z. Rendering representation is drawn randomly per protein from cartoon (secondary-structure ribbons), sticks (backbone bonds), or molecular surface; coloring is either N→C rainbow (blue at the N-terminus through red at the C-terminus) or one color per chain.